Protein AF-A0A926THX7-F1 (afdb_monomer)

Foldseek 3Di:
DDDDDDDDDDDDDDDDDDPDPPDPPDDPDPDQAPCNPDPLQVVQQVDADDPPPFDWDKDKFAEAADEAAEFEADPPAFFQAAQVRHGPPGGGHLQSLLVCLQVQKYWYADPVRHTWIKGWDAFDPDFRHQPCVPCVVDDPVSRRRSSGTHIDTAPAQRFFAPPRFHDRAQAEKAADCVVANALWKKFAPQQAQFWAADPSRDIHGDNRIHGHGHHDPPHDDRYMYHYHYNDPDDRGPLHPVDPVSMDMMITTPDPVVSVSSSVSGDDPVD

Radius of gyration: 26.07 Å; Cα contacts (8 Å, |Δi|>4): 535; chains: 1; bounding box: 47×74×97 Å

Secondary structure (DSSP, 8-state):
--------------------------PPPPPPPGGGG-HHHHHHTT-----TT--EEEEEEEEEEE-PEE----TTSEEEEPTTS-EEEEEE-HHHHHHHHHHSEEEEE-TTS-EEEEEEEEE-SS-----TTT-TTS-HHHHHHHTTEEEEE-SSTT-B-GGGPBP-TTTEEE--TTTS-TT-EEE-GGGTT-EEE-TTS-EEE--SEEEEEE--TT--TTEEEEE-TT-SS---TT--SSTT-EEEEEEE--HHHHHHHHHHHS-TT-

Structure (mmCIF, N/CA/C/O backbone):
data_AF-A0A926THX7-F1
#
_entry.id   AF-A0A926THX7-F1
#
loop_
_atom_site.group_PDB
_atom_site.id
_atom_site.type_symbol
_atom_site.label_atom_id
_atom_site.label_alt_id
_atom_site.label_comp_id
_atom_site.label_asym_id
_atom_site.label_entity_id
_atom_site.label_seq_id
_atom_site.pdbx_PDB_ins_code
_atom_site.Cartn_x
_atom_site.Ca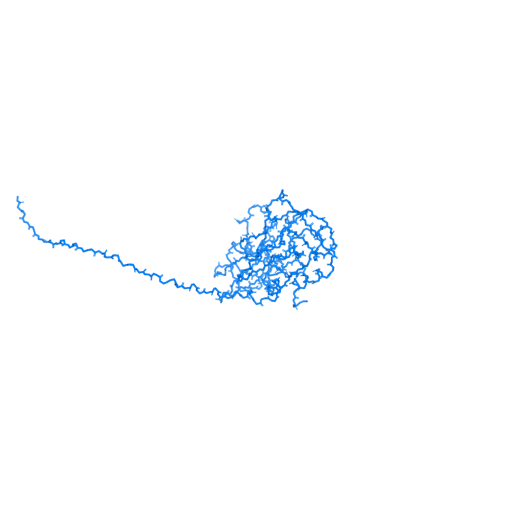rtn_y
_atom_site.Cartn_z
_atom_site.occupancy
_atom_site.B_iso_or_equiv
_atom_site.auth_seq_id
_atom_site.auth_comp_id
_atom_site.auth_asym_id
_atom_site.auth_atom_id
_atom_site.pdbx_PDB_model_num
ATOM 1 N N . MET A 1 1 ? -27.555 -53.709 -68.794 1.00 38.59 1 MET A N 1
ATOM 2 C CA . MET A 1 1 ? -26.274 -54.412 -68.550 1.00 38.59 1 MET A CA 1
ATOM 3 C C . MET A 1 1 ? -25.957 -54.259 -67.072 1.00 38.59 1 MET A C 1
ATOM 5 O O . MET A 1 1 ? -25.776 -53.139 -66.631 1.00 38.59 1 MET A O 1
ATOM 9 N N . PHE A 1 2 ? -26.331 -55.237 -66.249 1.00 32.25 2 PHE A N 1
ATOM 10 C CA . PHE A 1 2 ? -25.474 -56.348 -65.795 1.00 32.25 2 PHE A CA 1
ATOM 11 C C . PHE A 1 2 ? -24.253 -55.885 -64.963 1.00 32.25 2 PHE A C 1
ATOM 13 O O . PHE A 1 2 ? -23.230 -55.483 -65.498 1.00 32.25 2 PHE A O 1
ATOM 20 N N . PHE A 1 3 ? -24.468 -55.944 -63.641 1.00 28.89 3 PHE A N 1
ATOM 21 C CA . PHE A 1 3 ? -23.586 -56.172 -62.471 1.00 28.89 3 PHE A CA 1
ATOM 22 C C . PHE A 1 3 ? -22.450 -57.226 -62.687 1.00 28.89 3 PHE A C 1
ATOM 24 O O . PHE A 1 3 ? -22.511 -57.875 -63.731 1.00 28.89 3 PHE A O 1
ATOM 31 N N . PRO A 1 4 ? -21.534 -57.569 -61.720 1.00 54.56 4 PRO A N 1
ATOM 32 C CA . PRO A 1 4 ? -21.433 -57.143 -60.298 1.00 54.56 4 PRO A CA 1
ATOM 33 C C . PRO A 1 4 ? -20.024 -57.092 -59.587 1.00 54.56 4 PRO A C 1
ATOM 35 O O . PRO A 1 4 ? -19.011 -57.512 -60.126 1.00 54.56 4 PRO A O 1
ATOM 38 N N . LEU A 1 5 ? -20.072 -56.704 -58.288 1.00 32.94 5 LEU A N 1
ATOM 39 C CA . LEU A 1 5 ? -19.419 -57.274 -57.069 1.00 32.94 5 LEU A CA 1
ATOM 40 C C . LEU A 1 5 ? -17.882 -57.305 -56.916 1.00 32.94 5 LEU A C 1
ATOM 42 O O . LEU A 1 5 ? -17.206 -57.993 -57.660 1.00 32.94 5 LEU A O 1
ATOM 46 N N . THR A 1 6 ? -17.395 -56.820 -55.756 1.00 35.62 6 THR A N 1
ATOM 47 C CA . THR A 1 6 ? -16.964 -57.713 -54.648 1.00 35.62 6 THR A CA 1
ATOM 48 C C . THR A 1 6 ? -16.857 -57.024 -53.270 1.00 35.62 6 THR A C 1
ATOM 50 O O . THR A 1 6 ? -16.124 -56.056 -53.124 1.00 35.62 6 THR A O 1
ATOM 53 N N . LYS A 1 7 ? -17.528 -57.661 -52.287 1.00 32.44 7 LYS A N 1
ATOM 54 C CA . LYS A 1 7 ? -17.150 -57.996 -50.884 1.00 32.44 7 LYS A CA 1
ATOM 55 C C . LYS A 1 7 ? -16.923 -56.852 -49.867 1.00 32.44 7 LYS A C 1
ATOM 57 O O . LYS A 1 7 ? -16.022 -56.052 -50.034 1.00 32.44 7 LYS A O 1
ATOM 62 N N . SER A 1 8 ? -17.755 -56.671 -48.827 1.00 32.72 8 SER A N 1
ATOM 63 C CA . SER A 1 8 ? -18.099 -57.526 -47.654 1.00 32.72 8 SER A CA 1
ATOM 64 C C . SER A 1 8 ? -17.211 -57.257 -46.428 1.00 32.72 8 SER A C 1
ATOM 66 O O . SER A 1 8 ? -16.044 -57.617 -46.458 1.00 32.72 8 SER A O 1
ATOM 68 N N . LEU A 1 9 ? -17.762 -56.706 -45.336 1.00 30.66 9 LEU A N 1
ATOM 69 C CA . LEU A 1 9 ? -18.182 -57.427 -44.113 1.00 30.66 9 LEU A CA 1
ATOM 70 C C . LEU A 1 9 ? -18.421 -56.428 -42.960 1.00 30.66 9 LEU A C 1
ATOM 72 O O . LEU A 1 9 ? -17.566 -55.607 -42.643 1.00 30.66 9 LEU A O 1
ATOM 76 N N . ALA A 1 10 ? -19.575 -56.548 -42.307 1.00 30.75 10 ALA A N 1
ATOM 77 C CA . ALA A 1 10 ? -19.861 -55.930 -41.019 1.00 30.75 10 ALA A CA 1
ATOM 78 C C . ALA A 1 10 ? -19.159 -56.700 -39.889 1.00 30.75 10 ALA A C 1
ATOM 80 O O . ALA A 1 10 ? -19.133 -57.929 -39.919 1.00 30.75 10 ALA A O 1
ATOM 81 N N . TRP A 1 11 ? -18.680 -55.985 -38.869 1.00 25.39 11 TRP A N 1
ATOM 82 C CA . TRP A 1 11 ? -18.446 -56.535 -37.534 1.00 25.39 11 TRP A CA 1
ATOM 83 C C . TRP A 1 11 ? -18.989 -55.568 -36.483 1.00 25.39 11 TRP A C 1
ATOM 85 O O . TRP A 1 11 ? -18.525 -54.441 -36.333 1.00 25.39 11 TRP A O 1
ATOM 95 N N . VAL A 1 12 ? -20.009 -56.048 -35.777 1.00 31.72 12 VAL A N 1
ATOM 96 C CA . VAL A 1 12 ? -20.469 -55.552 -34.482 1.00 31.72 12 VAL A CA 1
ATOM 97 C C . VAL A 1 12 ? -19.412 -55.934 -33.454 1.00 31.72 12 VAL A C 1
ATOM 99 O O . VAL A 1 12 ? -19.074 -57.111 -33.361 1.00 31.72 12 VAL A O 1
ATOM 102 N N . LEU A 1 13 ? -18.932 -54.981 -32.657 1.00 31.58 13 LEU A N 1
ATOM 103 C CA . LEU A 1 13 ? -18.247 -55.281 -31.402 1.00 31.58 13 LEU A CA 1
ATOM 104 C C . LEU A 1 13 ? -18.611 -54.233 -30.352 1.00 31.58 13 LEU A C 1
ATOM 106 O O . LEU A 1 13 ? -18.408 -53.033 -30.523 1.00 31.58 13 LEU A O 1
ATOM 110 N N . ALA A 1 14 ? -19.203 -54.749 -29.280 1.00 33.22 14 ALA A N 1
ATOM 111 C CA . ALA A 1 14 ? -19.501 -54.063 -28.042 1.00 33.22 14 ALA A CA 1
ATOM 112 C C . ALA A 1 14 ? -18.226 -53.462 -27.437 1.00 33.22 14 ALA A C 1
ATOM 114 O O . ALA A 1 14 ? -17.198 -54.137 -27.371 1.00 33.22 14 ALA A O 1
ATOM 115 N N . LEU A 1 15 ? -18.310 -52.225 -26.940 1.00 31.08 15 LEU A N 1
ATOM 116 C CA . LEU A 1 15 ? -17.306 -51.693 -26.026 1.00 31.08 15 LEU A CA 1
ATOM 117 C C . LEU A 1 15 ? -17.887 -51.623 -24.617 1.00 31.08 15 LEU A C 1
ATOM 119 O O . LEU A 1 15 ? -18.792 -50.847 -24.314 1.00 31.08 15 LEU A O 1
ATOM 123 N N . SER A 1 16 ? -17.339 -52.496 -23.784 1.00 32.44 16 SER A N 1
ATOM 124 C CA . SER A 1 16 ? -17.564 -52.617 -22.357 1.00 32.44 16 SER A CA 1
ATOM 125 C C . SER A 1 16 ? -17.217 -51.327 -21.615 1.00 32.44 16 SER A C 1
ATOM 127 O O . SER A 1 16 ? -16.183 -50.701 -21.851 1.00 32.44 16 SER A O 1
ATOM 129 N N . ILE A 1 17 ? -18.075 -50.977 -20.660 1.00 32.56 17 ILE A N 1
ATOM 130 C CA . ILE A 1 17 ? -17.835 -49.959 -19.641 1.00 32.56 17 ILE A CA 1
ATOM 131 C C . ILE A 1 17 ? -16.695 -50.461 -18.748 1.00 32.56 17 ILE A C 1
ATOM 133 O O . ILE A 1 17 ? -16.885 -51.363 -17.936 1.00 32.56 17 ILE A O 1
ATOM 137 N N . VAL A 1 18 ? -15.507 -49.875 -18.889 1.00 34.41 18 VAL A N 1
ATOM 138 C CA . VAL A 1 18 ? -14.441 -50.006 -17.891 1.00 34.41 18 VAL A CA 1
ATOM 139 C C . VAL A 1 18 ? -14.601 -48.847 -16.914 1.00 34.41 18 VAL A C 1
ATOM 141 O O . VAL A 1 18 ? -14.249 -47.706 -17.209 1.00 34.41 18 VAL A O 1
ATOM 144 N N . GLN A 1 19 ? -15.164 -49.142 -15.741 1.00 33.88 19 GLN A N 1
ATOM 145 C CA . GLN A 1 19 ? -15.084 -48.269 -14.574 1.00 33.88 19 GLN A CA 1
ATOM 146 C C . GLN A 1 19 ? -13.630 -48.247 -14.089 1.00 33.88 19 GLN A C 1
ATOM 148 O O . GLN A 1 19 ? -13.211 -49.060 -13.270 1.00 33.88 19 GLN A O 1
ATOM 153 N N . GLY A 1 20 ? -12.840 -47.319 -14.627 1.00 29.11 20 GLY A N 1
ATOM 154 C CA . GLY A 1 20 ? -11.550 -46.959 -14.058 1.00 29.11 20 GLY A CA 1
ATOM 155 C C . GLY A 1 20 ? -11.774 -46.076 -12.836 1.00 29.11 20 GLY A C 1
ATOM 156 O O . GLY A 1 20 ? -12.132 -44.907 -12.971 1.00 29.11 20 GLY A O 1
ATOM 157 N N . THR A 1 21 ? -11.568 -46.622 -11.640 1.00 35.66 21 THR A N 1
ATOM 158 C CA . THR A 1 21 ? -11.425 -45.833 -10.414 1.00 35.66 21 THR A CA 1
ATOM 159 C C . THR A 1 21 ? -10.212 -44.920 -10.570 1.00 35.66 21 THR A C 1
ATOM 161 O O . THR A 1 21 ? -9.070 -45.359 -10.428 1.00 35.66 21 THR A O 1
ATOM 164 N N . ALA A 1 22 ? -10.448 -43.650 -10.896 1.00 31.91 22 ALA A N 1
ATOM 165 C CA . ALA A 1 22 ? -9.419 -42.628 -10.843 1.00 31.91 22 ALA A CA 1
ATOM 166 C C . ALA A 1 22 ? -9.006 -42.455 -9.377 1.00 31.91 22 ALA A C 1
ATOM 168 O O . ALA A 1 22 ? -9.721 -41.846 -8.580 1.00 31.91 22 ALA A O 1
ATOM 169 N N . ALA A 1 23 ? -7.857 -43.023 -9.013 1.00 31.17 23 ALA A N 1
ATOM 170 C CA . ALA A 1 23 ? -7.165 -42.652 -7.795 1.00 31.17 23 ALA A CA 1
ATOM 171 C C . ALA A 1 23 ? -6.930 -41.137 -7.854 1.00 31.17 23 ALA A C 1
ATOM 173 O O . ALA A 1 23 ? -6.223 -40.645 -8.736 1.00 31.17 23 ALA A O 1
ATOM 174 N N . MET A 1 24 ? -7.569 -40.394 -6.948 1.00 33.31 24 MET A N 1
ATOM 175 C CA . MET A 1 24 ? -7.271 -38.986 -6.725 1.00 33.31 24 MET A CA 1
ATOM 176 C C . MET A 1 24 ? -5.805 -38.885 -6.308 1.00 33.31 24 MET A C 1
ATOM 178 O O . MET A 1 24 ? -5.459 -39.088 -5.145 1.00 33.31 24 MET A O 1
ATOM 182 N N . ALA A 1 25 ? -4.936 -38.591 -7.273 1.00 31.12 25 ALA A N 1
ATOM 183 C CA . ALA A 1 25 ? -3.595 -38.127 -6.992 1.00 31.12 25 ALA A CA 1
ATOM 184 C C . ALA A 1 25 ? -3.741 -36.872 -6.128 1.00 31.12 25 ALA A C 1
ATOM 186 O O . ALA A 1 25 ? -4.270 -35.852 -6.578 1.00 31.12 25 ALA A O 1
ATOM 187 N N . GLN A 1 26 ? -3.333 -36.976 -4.862 1.00 31.38 26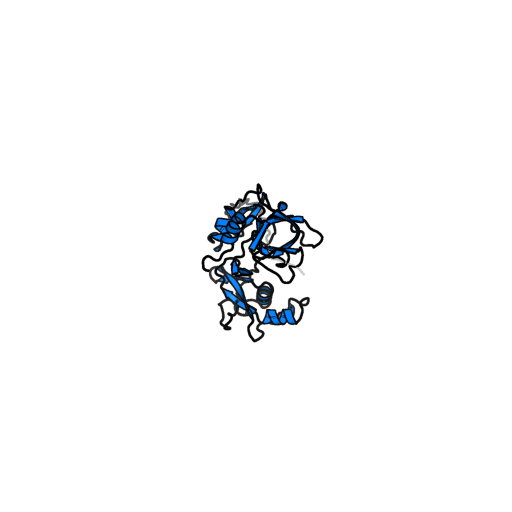 GLN A N 1
ATOM 188 C CA . GLN A 1 26 ? -3.186 -35.829 -3.982 1.00 31.38 26 GLN A CA 1
ATOM 189 C C . GLN A 1 26 ? -2.345 -34.796 -4.727 1.00 31.38 26 GLN A C 1
ATOM 191 O O . GLN A 1 26 ? -1.189 -35.053 -5.068 1.00 31.38 26 GLN A O 1
ATOM 196 N N . GLN A 1 27 ? -2.951 -33.647 -5.033 1.00 30.89 27 GLN A N 1
ATOM 197 C CA . GLN A 1 27 ? -2.215 -32.528 -5.597 1.00 30.89 27 GLN A CA 1
ATOM 198 C C . GLN A 1 27 ? -1.028 -32.236 -4.671 1.00 30.89 27 GLN A C 1
ATOM 200 O O . GLN A 1 27 ? -1.226 -32.141 -3.454 1.00 30.89 27 GLN A O 1
ATOM 205 N N . PRO A 1 28 ? 0.200 -32.111 -5.203 1.00 33.81 28 PRO A N 1
ATOM 206 C CA . PRO A 1 28 ? 1.338 -31.750 -4.381 1.00 33.81 28 PRO A CA 1
ATOM 207 C C . PRO A 1 28 ? 1.029 -30.422 -3.692 1.00 33.81 28 PRO A C 1
ATOM 209 O O . PRO A 1 28 ? 0.647 -29.441 -4.335 1.00 33.81 28 PRO A O 1
ATOM 212 N N . LYS A 1 29 ? 1.163 -30.420 -2.363 1.00 30.66 29 LYS A N 1
ATOM 213 C CA . LYS A 1 29 ? 1.057 -29.234 -1.513 1.00 30.66 29 LYS A CA 1
ATOM 214 C C . LYS A 1 29 ? 1.883 -28.114 -2.169 1.00 30.66 29 LYS A C 1
ATOM 216 O O . LYS A 1 29 ? 3.059 -28.357 -2.453 1.00 30.66 29 LYS A O 1
ATOM 221 N N . PRO A 1 30 ? 1.306 -26.934 -2.471 1.00 35.91 30 PRO A N 1
ATOM 222 C CA . PRO A 1 30 ? 2.047 -25.877 -3.143 1.00 35.91 30 PRO A CA 1
ATOM 223 C C . PRO A 1 30 ? 3.301 -25.561 -2.329 1.00 35.91 30 PRO A C 1
ATOM 225 O O . PRO A 1 30 ? 3.231 -25.406 -1.108 1.00 35.91 30 PRO A O 1
ATOM 228 N N . ALA A 1 31 ? 4.450 -25.528 -3.009 1.00 37.12 31 ALA A N 1
ATOM 229 C CA . ALA A 1 31 ? 5.721 -25.176 -2.398 1.00 37.12 31 ALA A CA 1
ATOM 230 C C . ALA A 1 31 ? 5.553 -23.867 -1.613 1.00 37.12 31 ALA A C 1
ATOM 232 O O . ALA A 1 31 ? 4.972 -22.906 -2.126 1.00 37.12 31 ALA A O 1
ATOM 233 N N . SER A 1 32 ? 6.025 -23.852 -0.365 1.00 40.44 32 SER A N 1
ATOM 234 C CA . SER A 1 32 ? 5.990 -22.680 0.509 1.00 40.44 32 SER A CA 1
ATOM 235 C C . SER A 1 32 ? 6.500 -21.461 -0.257 1.00 40.44 32 SER A C 1
ATOM 237 O O . SER A 1 32 ? 7.635 -21.457 -0.742 1.00 40.44 32 SER A O 1
ATOM 239 N N . THR A 1 33 ? 5.651 -20.446 -0.423 1.00 44.75 33 THR A N 1
ATOM 240 C CA . THR A 1 33 ? 6.058 -19.211 -1.094 1.00 44.75 33 THR A CA 1
ATOM 241 C C . THR A 1 33 ? 7.223 -18.593 -0.315 1.00 44.75 33 THR A C 1
ATOM 243 O O . THR A 1 33 ? 7.209 -18.649 0.909 1.00 44.75 33 THR A O 1
ATOM 246 N N . PRO A 1 34 ? 8.221 -17.960 -0.955 1.00 45.66 34 PRO A N 1
ATOM 247 C CA . PRO A 1 34 ? 9.369 -17.369 -0.244 1.00 45.66 34 PRO A CA 1
ATOM 248 C C . PRO A 1 34 ? 8.989 -16.339 0.836 1.00 45.66 34 PRO A C 1
ATOM 250 O O . PRO A 1 34 ? 9.781 -16.022 1.719 1.00 45.66 34 PRO A O 1
ATOM 253 N N . TRP A 1 35 ? 7.744 -15.859 0.806 1.00 42.84 35 TRP A N 1
ATOM 254 C CA . TRP A 1 35 ? 7.138 -15.013 1.824 1.00 42.84 35 TRP A CA 1
ATOM 255 C C . TRP A 1 35 ? 6.823 -15.722 3.148 1.00 42.84 35 TRP A C 1
ATOM 257 O O . TRP A 1 35 ? 6.807 -15.048 4.174 1.00 42.84 35 TRP A O 1
ATOM 267 N N . SER A 1 36 ? 6.648 -17.048 3.172 1.00 46.16 36 SER A N 1
ATOM 268 C CA . SER A 1 36 ? 6.325 -17.820 4.388 1.00 46.16 36 SER A CA 1
ATOM 269 C C . SER A 1 36 ? 7.417 -17.792 5.463 1.00 46.16 36 SER A C 1
ATOM 271 O O . SER A 1 36 ? 7.198 -18.256 6.573 1.00 46.16 36 SER A O 1
ATOM 273 N N . ASN A 1 37 ? 8.608 -17.282 5.136 1.00 47.47 37 ASN A N 1
ATOM 274 C CA . ASN A 1 37 ? 9.727 -17.146 6.070 1.00 47.47 37 ASN A CA 1
ATOM 275 C C . ASN A 1 37 ? 10.028 -15.677 6.411 1.00 47.47 37 ASN A C 1
ATOM 277 O O . ASN A 1 37 ? 11.053 -15.385 7.026 1.00 47.47 37 ASN A O 1
ATOM 281 N N . SER A 1 38 ? 9.171 -14.730 6.007 1.00 53.31 38 SER A N 1
ATOM 282 C CA . SER A 1 38 ? 9.381 -13.316 6.330 1.00 53.31 38 SER A CA 1
ATOM 283 C C . SER A 1 38 ? 9.058 -13.054 7.804 1.00 53.31 38 SER A C 1
ATOM 285 O O . SER A 1 38 ? 7.924 -13.297 8.220 1.00 53.31 38 SER A O 1
ATOM 287 N N . PRO A 1 39 ? 9.984 -12.481 8.599 1.00 52.97 39 PRO A N 1
ATOM 288 C CA . PRO A 1 39 ? 9.764 -12.258 10.028 1.00 52.97 39 PRO A CA 1
ATOM 289 C C . PRO A 1 39 ? 8.542 -11.390 10.356 1.00 52.97 39 PRO A C 1
ATOM 291 O O . PRO A 1 39 ? 8.005 -11.490 11.452 1.00 52.97 39 PRO A O 1
ATOM 294 N N . SER A 1 40 ? 8.106 -10.501 9.456 1.00 57.50 40 SER A N 1
ATOM 295 C CA . SER A 1 40 ? 6.886 -9.699 9.640 1.00 57.50 40 SER A CA 1
ATOM 296 C C . SER A 1 40 ? 5.608 -10.518 9.436 1.00 57.50 40 SER A C 1
ATOM 298 O O . SER A 1 40 ? 4.695 -10.404 10.250 1.00 57.50 40 SER A O 1
ATOM 300 N N . LEU A 1 41 ? 5.566 -11.389 8.421 1.00 59.62 41 LEU A N 1
ATOM 301 C CA . LEU A 1 41 ? 4.434 -12.288 8.166 1.00 59.62 41 LEU A CA 1
ATOM 302 C C . LEU A 1 41 ? 4.286 -13.322 9.288 1.00 59.62 41 LEU A C 1
ATOM 304 O O . LEU A 1 41 ? 3.204 -13.445 9.854 1.00 59.62 41 LEU A O 1
ATOM 308 N N . ASN A 1 42 ? 5.390 -13.947 9.706 1.00 57.34 42 ASN A N 1
ATOM 309 C CA . ASN A 1 42 ? 5.371 -14.970 10.760 1.00 57.34 42 ASN A CA 1
ATOM 310 C C . ASN A 1 42 ? 5.053 -14.384 12.147 1.00 57.34 42 ASN A C 1
ATOM 312 O O . ASN A 1 42 ? 4.563 -15.088 13.023 1.00 57.34 42 ASN A O 1
ATOM 316 N N . ARG A 1 43 ? 5.311 -13.085 12.367 1.00 63.97 43 ARG A N 1
ATOM 317 C CA . ARG A 1 43 ? 4.940 -12.394 13.615 1.00 63.97 43 ARG A CA 1
ATOM 318 C C . ARG A 1 43 ? 3.500 -11.900 13.625 1.00 63.97 43 ARG A C 1
ATOM 320 O O . ARG A 1 43 ? 2.935 -11.747 14.702 1.00 63.97 43 ARG A O 1
ATOM 327 N N . GLN A 1 44 ? 2.892 -11.652 12.468 1.00 70.69 44 GLN A N 1
ATOM 328 C CA . GLN A 1 44 ? 1.540 -11.101 12.401 1.00 70.69 44 GLN A CA 1
ATOM 329 C C . GLN A 1 44 ? 0.483 -12.053 12.970 1.00 70.69 44 GLN A C 1
ATOM 331 O O . GLN A 1 44 ? -0.403 -11.589 13.688 1.00 70.69 44 GLN A O 1
ATOM 336 N N . GLY A 1 45 ? 0.578 -13.355 12.676 1.00 6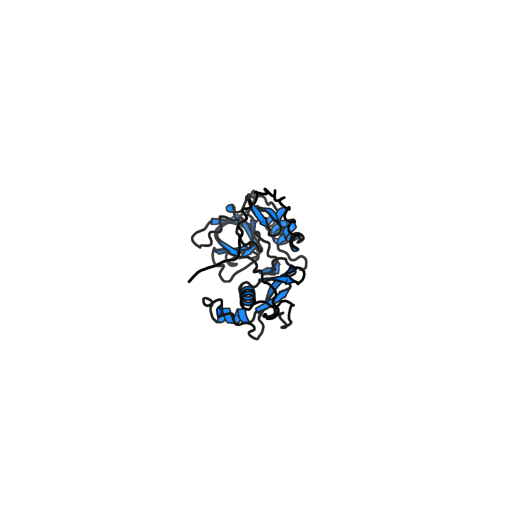3.00 45 GLY A N 1
ATOM 337 C CA . GLY A 1 45 ? -0.358 -14.363 13.188 1.00 63.00 45 GLY A CA 1
ATOM 338 C C . GLY A 1 45 ? -0.309 -14.533 14.711 1.00 63.00 45 GLY A C 1
ATOM 339 O O . GLY A 1 45 ? -1.299 -14.931 15.317 1.00 63.00 45 GLY A O 1
ATOM 340 N N . ALA A 1 46 ? 0.811 -14.164 15.340 1.00 66.31 46 ALA A N 1
ATOM 341 C CA . ALA A 1 46 ? 0.998 -14.210 16.789 1.00 66.31 46 ALA A CA 1
ATOM 342 C C . ALA A 1 46 ? 0.483 -12.955 17.520 1.00 66.31 46 ALA A C 1
ATOM 344 O O . ALA A 1 46 ? 0.398 -12.950 18.748 1.00 66.31 46 ALA A O 1
ATOM 345 N N . ILE A 1 47 ? 0.151 -11.878 16.797 1.00 75.50 47 ILE A N 1
ATOM 346 C CA . ILE A 1 47 ? -0.313 -10.628 17.405 1.00 75.50 47 ILE A CA 1
ATOM 347 C C . ILE A 1 47 ? -1.825 -10.680 17.581 1.00 75.50 47 ILE A C 1
ATOM 349 O O . ILE A 1 47 ? -2.583 -10.647 16.611 1.00 75.50 47 ILE A O 1
ATOM 353 N N . ASN A 1 48 ? -2.241 -10.709 18.844 1.00 78.19 48 ASN A N 1
ATOM 354 C CA . ASN A 1 48 ? -3.628 -10.588 19.263 1.00 78.19 48 ASN A CA 1
ATOM 355 C C . ASN A 1 48 ? -3.728 -9.558 20.392 1.00 78.19 48 ASN A C 1
ATOM 357 O O . ASN A 1 48 ? -3.531 -9.869 21.566 1.00 78.19 48 ASN A O 1
ATOM 361 N N . LEU A 1 49 ? -3.977 -8.305 20.020 1.00 78.81 49 LEU A N 1
ATOM 362 C CA . LEU A 1 49 ? -4.028 -7.190 20.963 1.00 78.81 49 LEU A CA 1
ATOM 363 C C . LEU A 1 49 ? -5.414 -7.089 21.626 1.00 78.81 49 LEU A C 1
ATOM 365 O O . LEU A 1 49 ? -6.449 -7.191 20.953 1.00 78.81 49 LEU A O 1
ATOM 369 N N . SER A 1 50 ? -5.455 -6.847 22.942 1.00 75.69 50 SER A N 1
ATOM 370 C CA . SER A 1 50 ? -6.716 -6.666 23.679 1.00 75.69 50 SER A CA 1
ATOM 371 C C . SER A 1 50 ? -7.449 -5.389 23.253 1.00 75.69 50 SER A C 1
ATOM 373 O O . SER A 1 50 ? -6.827 -4.401 22.866 1.00 75.69 50 SER A O 1
ATOM 375 N N . ALA A 1 51 ? -8.782 -5.405 23.325 1.00 70.38 51 ALA A N 1
ATOM 376 C CA . ALA A 1 51 ? -9.615 -4.214 23.144 1.00 70.38 51 ALA A CA 1
ATOM 377 C C . ALA A 1 51 ? -9.791 -3.410 24.447 1.00 70.38 51 ALA A C 1
ATOM 379 O O . ALA A 1 51 ? -10.056 -2.210 24.400 1.00 70.38 51 ALA A O 1
ATOM 380 N N . THR A 1 52 ? -9.667 -4.054 25.611 1.00 56.56 52 THR A N 1
ATOM 381 C CA . THR A 1 52 ? -9.941 -3.428 26.908 1.00 56.56 52 THR A CA 1
ATOM 382 C C . THR A 1 52 ? -8.819 -2.462 27.296 1.00 56.56 52 THR A C 1
ATOM 384 O O . THR A 1 52 ? -7.643 -2.803 27.215 1.00 56.56 52 THR A O 1
ATOM 387 N N . ASN A 1 53 ? -9.196 -1.252 27.725 1.00 60.19 53 ASN A N 1
ATOM 388 C CA . ASN A 1 53 ? -8.324 -0.189 28.262 1.00 60.19 53 ASN A CA 1
ATOM 389 C C . ASN A 1 53 ? -7.530 0.653 27.249 1.00 60.19 53 ASN A C 1
ATOM 391 O O . ASN A 1 53 ? -6.558 1.314 27.612 1.00 60.19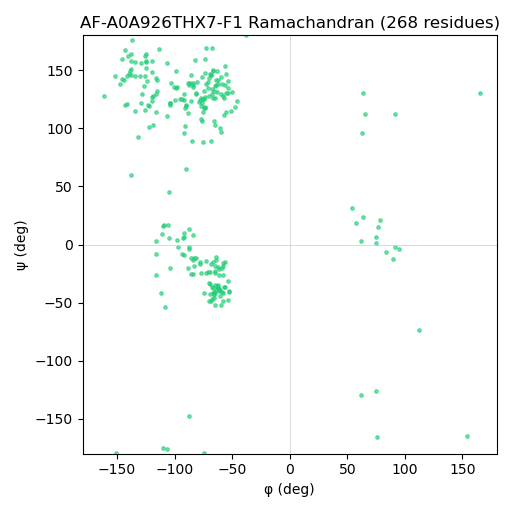 53 ASN A O 1
ATOM 395 N N . THR A 1 54 ? -7.957 0.698 25.988 1.00 69.00 54 THR A N 1
ATOM 396 C CA . THR A 1 54 ? -7.338 1.595 25.006 1.00 69.00 54 THR A CA 1
ATOM 397 C C . THR A 1 54 ? -8.047 2.945 24.995 1.00 69.00 54 THR A C 1
ATOM 399 O O . THR A 1 54 ? -9.234 3.018 24.684 1.00 69.00 54 THR A O 1
ATOM 402 N N . ARG A 1 55 ? -7.328 4.032 25.301 1.00 81.31 55 ARG A N 1
ATOM 403 C CA . ARG A 1 55 ? -7.838 5.386 25.053 1.00 81.31 55 ARG A CA 1
ATOM 404 C C . ARG A 1 55 ? -7.943 5.600 23.547 1.00 81.31 55 ARG A C 1
ATOM 406 O O . ARG A 1 55 ? -6.974 5.381 22.815 1.00 81.31 55 ARG A O 1
ATOM 413 N N . THR A 1 56 ? -9.124 5.998 23.096 1.00 88.25 56 THR A N 1
ATOM 414 C CA . THR A 1 56 ? -9.425 6.122 21.673 1.00 88.25 56 THR A CA 1
ATOM 415 C C . THR A 1 56 ? -10.211 7.375 21.350 1.00 88.25 56 THR A C 1
ATOM 417 O O . THR A 1 56 ? -11.130 7.732 22.086 1.00 88.25 56 THR A O 1
ATOM 420 N N . THR A 1 57 ? -9.946 7.934 20.174 1.00 93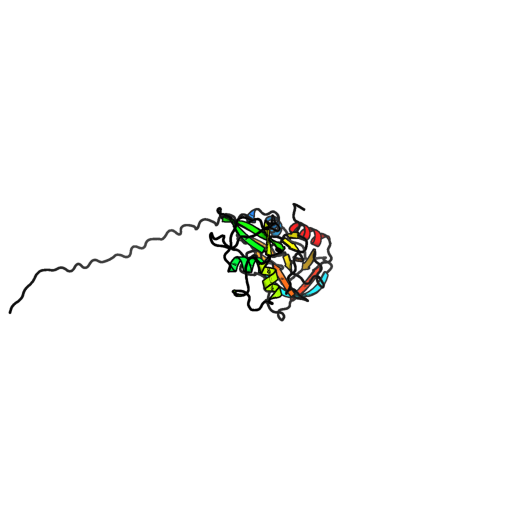.38 57 THR A N 1
ATOM 421 C CA . THR A 1 57 ? -10.772 8.974 19.561 1.00 93.38 57 THR A CA 1
ATOM 422 C C . THR A 1 57 ? -11.619 8.362 18.433 1.00 93.38 57 THR A C 1
ATOM 424 O O . THR A 1 57 ? -11.047 7.767 17.513 1.00 93.38 57 THR A O 1
ATOM 427 N N . PRO A 1 58 ? -12.965 8.452 18.475 1.00 95.94 58 PRO A N 1
ATOM 428 C CA . PRO A 1 58 ? -13.827 7.880 17.442 1.00 95.94 58 PRO A CA 1
ATOM 429 C C . PRO A 1 58 ? -13.691 8.629 16.112 1.00 95.94 58 PRO A C 1
ATOM 431 O O . PRO A 1 58 ? -13.534 9.850 16.077 1.00 95.94 58 PRO A O 1
ATOM 434 N N . ILE A 1 59 ? -13.799 7.896 15.007 1.00 97.69 59 ILE A N 1
ATOM 435 C CA . ILE A 1 59 ? -13.765 8.439 13.649 1.00 97.69 59 ILE A CA 1
ATOM 436 C C . ILE A 1 59 ? -14.660 7.614 12.719 1.00 97.69 59 ILE A C 1
ATOM 438 O O . ILE A 1 59 ? -14.656 6.384 12.753 1.00 97.69 59 ILE A O 1
ATOM 442 N N . THR A 1 60 ? -15.416 8.292 11.857 1.00 98.38 60 THR A N 1
ATOM 443 C CA . THR A 1 60 ? -16.200 7.647 10.797 1.00 98.38 60 THR A CA 1
ATOM 444 C C . THR A 1 60 ? -15.370 7.567 9.529 1.00 98.38 60 THR A C 1
ATOM 446 O O . THR A 1 60 ? -14.928 8.603 9.031 1.00 98.38 60 THR A O 1
ATOM 449 N N . LEU A 1 61 ? -15.195 6.363 8.987 1.00 98.62 61 LEU A N 1
ATOM 450 C CA . LEU A 1 61 ? -14.390 6.091 7.795 1.00 98.62 61 LEU A CA 1
ATOM 451 C C . LEU A 1 61 ? -15.207 5.352 6.735 1.00 98.62 61 LEU A C 1
ATOM 453 O O . LEU A 1 61 ? -16.234 4.758 7.041 1.00 98.62 61 LEU A O 1
ATOM 457 N N . TRP A 1 62 ? -14.738 5.364 5.493 1.00 98.62 62 TRP A N 1
ATOM 458 C CA . TRP A 1 62 ? -15.102 4.381 4.471 1.00 98.62 62 TRP A CA 1
ATOM 459 C C . TRP A 1 62 ? -13.819 3.836 3.848 1.00 98.62 62 TRP A C 1
ATOM 461 O O . TRP A 1 62 ? -12.772 4.488 3.898 1.00 98.62 62 TRP A O 1
ATOM 471 N N . ALA A 1 63 ? -13.887 2.633 3.286 1.00 98.44 63 ALA A N 1
ATOM 472 C CA . ALA A 1 63 ? -12.694 1.926 2.843 1.00 98.44 63 ALA A CA 1
ATOM 473 C C . ALA A 1 63 ? -12.804 1.399 1.413 1.00 98.44 63 ALA A C 1
ATOM 475 O O . ALA A 1 63 ? -13.865 0.926 0.985 1.00 98.44 63 ALA A O 1
ATOM 476 N N . THR A 1 64 ? -11.665 1.431 0.728 1.00 97.12 64 THR A N 1
ATOM 477 C CA . THR A 1 64 ? -11.316 0.556 -0.399 1.00 97.12 64 THR A CA 1
ATOM 478 C C . THR A 1 64 ? -10.203 -0.407 0.034 1.00 97.12 64 THR A C 1
ATOM 480 O O . THR A 1 64 ? -9.863 -0.482 1.222 1.00 97.12 64 THR A O 1
ATOM 483 N N . TYR A 1 65 ? -9.696 -1.209 -0.899 1.00 95.50 65 TYR A N 1
ATOM 484 C CA . TYR A 1 65 ? -8.528 -2.048 -0.673 1.00 95.50 65 TYR A CA 1
ATOM 485 C C . TYR A 1 65 ? -7.596 -2.024 -1.888 1.00 95.50 65 TYR A C 1
ATOM 487 O O . TYR A 1 65 ? -8.047 -1.916 -3.034 1.00 95.50 65 TYR A O 1
ATOM 495 N N . TYR A 1 66 ? -6.304 -2.219 -1.630 1.00 91.81 66 TYR A N 1
ATOM 496 C CA . TYR A 1 66 ? -5.262 -2.288 -2.647 1.00 91.81 66 TYR A CA 1
ATOM 497 C C . TYR A 1 66 ? -4.318 -3.464 -2.399 1.00 91.81 66 TYR A C 1
ATOM 499 O O . TYR A 1 66 ? -4.191 -3.989 -1.290 1.00 91.81 66 TYR A O 1
ATOM 507 N N . TYR A 1 67 ? -3.654 -3.895 -3.466 1.00 90.75 67 TYR A N 1
ATOM 508 C CA . TYR A 1 67 ? -2.752 -5.040 -3.476 1.00 90.75 67 TYR A CA 1
ATOM 509 C C . TYR A 1 67 ? -1.529 -4.743 -4.347 1.00 90.75 67 TYR A C 1
ATOM 511 O O . TYR A 1 67 ? -1.535 -3.830 -5.176 1.00 90.75 67 TYR A O 1
ATOM 519 N N . VAL A 1 68 ? -0.464 -5.522 -4.169 1.00 89.56 68 VAL A N 1
ATOM 520 C CA . VAL A 1 68 ? 0.734 -5.407 -5.003 1.00 89.56 68 VAL A CA 1
ATOM 521 C C . VAL A 1 68 ? 0.498 -6.097 -6.338 1.00 89.56 68 VAL A C 1
ATOM 523 O O . VAL A 1 68 ? 0.225 -7.298 -6.388 1.00 89.56 68 VAL A O 1
ATOM 526 N N . HIS A 1 69 ? 0.654 -5.342 -7.428 1.00 89.38 69 HIS A N 1
ATOM 527 C CA . HIS A 1 69 ? 0.580 -5.887 -8.781 1.00 89.38 69 HIS A CA 1
ATOM 528 C C . HIS A 1 69 ? 1.654 -6.957 -8.986 1.00 89.38 69 HIS A C 1
ATOM 530 O O . HIS A 1 69 ? 2.837 -6.722 -8.718 1.00 89.38 69 HIS A O 1
ATOM 536 N N . ARG A 1 70 ? 1.257 -8.125 -9.494 1.00 92.12 70 ARG A N 1
ATOM 537 C CA . ARG A 1 70 ? 2.182 -9.203 -9.850 1.00 92.12 70 ARG A CA 1
ATOM 538 C C . ARG A 1 70 ? 2.345 -9.242 -11.362 1.00 92.12 70 ARG A C 1
ATOM 540 O O . ARG A 1 70 ? 1.380 -9.473 -12.083 1.00 92.12 70 ARG A O 1
ATOM 547 N N . ALA A 1 71 ? 3.574 -9.061 -11.825 1.00 95.06 71 ALA A N 1
ATOM 548 C CA . ALA A 1 71 ? 3.923 -9.105 -13.238 1.00 95.06 71 ALA A CA 1
ATOM 549 C C . ALA A 1 71 ? 4.830 -10.303 -13.550 1.00 95.06 71 ALA A C 1
ATOM 551 O O . ALA A 1 71 ? 5.356 -10.970 -12.654 1.00 95.06 71 ALA A O 1
ATOM 552 N N . ARG A 1 72 ? 5.019 -10.577 -14.843 1.00 95.00 72 ARG A N 1
ATOM 553 C CA . ARG A 1 72 ? 5.988 -11.559 -15.345 1.00 95.00 72 ARG A CA 1
ATOM 554 C C . ARG A 1 72 ? 7.047 -10.848 -16.177 1.00 95.00 72 ARG A C 1
ATOM 556 O O . ARG A 1 72 ? 6.727 -9.910 -16.907 1.00 95.00 72 ARG A O 1
ATOM 563 N N . SER A 1 73 ? 8.288 -11.312 -16.068 1.00 96.38 73 SER A N 1
ATOM 564 C CA . SER A 1 73 ? 9.354 -10.872 -16.965 1.00 96.38 73 SER A CA 1
ATOM 565 C C . SER A 1 73 ? 9.122 -11.445 -18.369 1.00 96.38 73 SER A C 1
ATOM 567 O O . SER A 1 73 ? 8.712 -12.599 -18.502 1.00 96.38 73 SER A O 1
ATOM 569 N N . ILE A 1 74 ? 9.362 -10.645 -19.407 1.00 96.06 74 ILE A N 1
ATOM 570 C CA . ILE A 1 74 ? 9.259 -11.027 -20.823 1.00 96.06 74 ILE A CA 1
ATOM 571 C C . ILE A 1 74 ? 10.485 -10.522 -21.589 1.00 96.06 74 ILE A C 1
ATOM 573 O O . ILE A 1 74 ? 10.965 -9.427 -21.318 1.00 96.06 74 ILE A O 1
ATOM 577 N N . SER A 1 75 ? 10.971 -11.268 -22.581 1.00 92.25 75 SER A N 1
ATOM 578 C CA . SER A 1 75 ? 12.206 -10.931 -23.314 1.00 92.25 75 SER A CA 1
ATOM 579 C C . SER A 1 75 ? 12.146 -9.596 -24.071 1.00 92.25 75 SER A C 1
ATOM 581 O O . SER A 1 75 ? 13.113 -8.846 -24.067 1.00 92.25 75 SER A O 1
ATOM 583 N N . ASN A 1 76 ? 10.995 -9.254 -24.656 1.00 93.06 76 ASN A N 1
ATOM 584 C CA . ASN A 1 76 ? 10.800 -8.038 -25.458 1.00 93.06 76 ASN A CA 1
ATOM 585 C C . ASN A 1 76 ? 10.000 -6.966 -24.695 1.00 93.06 76 ASN A C 1
ATOM 587 O O . ASN A 1 76 ? 9.024 -6.411 -25.203 1.00 93.06 76 ASN A O 1
ATOM 591 N N . GLY A 1 77 ? 10.363 -6.744 -23.431 1.00 96.62 77 GLY A N 1
ATOM 592 C CA . GLY A 1 77 ? 9.670 -5.828 -22.525 1.00 96.62 77 GLY A CA 1
ATOM 593 C C . GLY A 1 77 ? 10.413 -4.521 -22.251 1.00 96.62 77 GLY A C 1
ATOM 594 O O . GLY A 1 77 ? 11.493 -4.250 -22.767 1.00 96.62 77 GLY A O 1
ATOM 595 N N . TYR A 1 78 ? 9.833 -3.714 -21.367 1.00 98.00 78 TYR A N 1
ATOM 596 C CA . TYR A 1 78 ? 10.431 -2.492 -20.841 1.00 98.00 78 TYR A CA 1
ATOM 597 C C . TYR A 1 78 ? 11.132 -2.786 -19.511 1.00 98.00 78 TYR A C 1
ATOM 599 O O . TYR A 1 78 ? 10.481 -3.299 -18.597 1.00 98.00 78 TYR A O 1
ATOM 607 N N . PRO A 1 79 ? 12.425 -2.457 -19.354 1.00 98.00 79 PRO A N 1
ATOM 608 C CA . PRO A 1 79 ? 13.161 -2.788 -18.140 1.00 98.00 79 PRO A CA 1
ATOM 609 C C . PRO A 1 79 ? 12.670 -1.980 -16.937 1.00 98.00 79 PRO A C 1
ATOM 611 O O . PRO A 1 79 ? 12.309 -0.802 -17.057 1.00 98.00 79 PRO A O 1
ATOM 614 N N . LEU A 1 80 ? 12.717 -2.580 -15.750 1.00 98.19 80 LEU A N 1
ATOM 615 C CA . LEU A 1 80 ? 12.698 -1.799 -14.516 1.00 98.19 80 LEU A CA 1
ATOM 616 C C . LEU A 1 80 ? 14.068 -1.135 -14.345 1.00 98.19 80 LEU A C 1
ATOM 618 O O . LEU A 1 80 ? 15.085 -1.818 -14.245 1.00 98.19 80 LEU A O 1
ATOM 622 N N . LEU A 1 81 ? 14.095 0.199 -14.342 1.00 98.12 81 LEU A N 1
ATOM 623 C CA . LEU A 1 81 ? 15.329 0.978 -14.230 1.00 98.12 81 LEU A CA 1
ATOM 624 C C . LEU A 1 81 ? 15.507 1.551 -12.824 1.00 98.12 81 LEU A C 1
ATOM 626 O O . LEU A 1 81 ? 14.556 2.084 -12.247 1.00 98.12 81 LEU A O 1
ATOM 630 N N . SER A 1 82 ? 16.738 1.512 -12.318 1.00 97.38 82 SER A N 1
ATOM 631 C CA . SER A 1 82 ? 17.164 2.180 -11.087 1.00 97.38 82 SER A CA 1
ATOM 632 C C . SER A 1 82 ? 17.157 3.707 -11.222 1.00 97.38 82 SER A C 1
ATOM 634 O O . SER A 1 82 ? 17.089 4.250 -12.326 1.00 97.38 82 SER A O 1
ATOM 636 N N . ALA A 1 83 ? 17.315 4.431 -10.109 1.00 95.56 83 ALA A N 1
ATOM 637 C CA . ALA A 1 83 ? 17.488 5.889 -10.131 1.00 95.56 83 ALA A CA 1
ATOM 638 C C . ALA A 1 83 ? 18.633 6.360 -11.061 1.00 95.56 83 ALA A C 1
ATOM 640 O O . ALA A 1 83 ? 18.514 7.411 -11.688 1.00 95.56 83 ALA A O 1
ATOM 641 N N . SER A 1 84 ? 19.692 5.556 -11.214 1.00 95.31 84 SER A N 1
ATOM 642 C CA . SER A 1 84 ? 20.833 5.802 -12.111 1.00 95.31 84 SER A CA 1
ATOM 643 C C . SER A 1 84 ? 20.605 5.358 -13.566 1.00 95.31 84 SER A C 1
ATOM 645 O O . SER A 1 84 ? 21.534 5.395 -14.365 1.00 95.31 84 SER A O 1
ATOM 647 N N . ASN A 1 85 ? 19.382 4.960 -13.938 1.00 95.75 85 ASN A N 1
ATOM 648 C CA . ASN A 1 85 ? 19.022 4.382 -15.242 1.00 95.75 85 ASN A CA 1
ATOM 649 C C . ASN A 1 85 ? 19.696 3.033 -15.558 1.00 95.75 85 ASN A C 1
ATOM 651 O O . ASN A 1 85 ? 19.797 2.652 -16.722 1.00 95.75 85 ASN A O 1
ATOM 655 N N . THR A 1 86 ? 20.116 2.287 -14.537 1.00 96.69 86 THR A N 1
ATOM 656 C CA . THR A 1 86 ? 20.651 0.928 -14.693 1.00 96.69 86 THR A CA 1
ATOM 657 C C . THR A 1 86 ? 19.505 -0.084 -14.679 1.00 96.69 86 THR A C 1
ATOM 659 O O . THR A 1 86 ? 18.575 0.054 -13.885 1.00 96.69 86 THR A O 1
ATOM 662 N N . SER A 1 87 ? 19.550 -1.105 -15.539 1.00 96.88 87 SER A N 1
ATOM 663 C CA . SER A 1 87 ? 18.559 -2.189 -15.511 1.00 96.88 87 SER A CA 1
ATOM 664 C C . SER A 1 87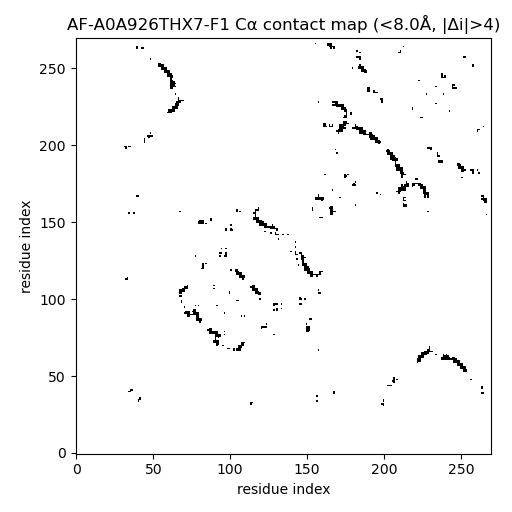 ? 18.650 -2.984 -14.208 1.00 96.88 87 SER A C 1
ATOM 666 O O . SER A 1 87 ? 19.743 -3.330 -13.767 1.00 96.88 87 SER A O 1
ATOM 668 N N . LEU A 1 88 ? 17.498 -3.292 -13.609 1.00 97.00 88 LEU A N 1
ATOM 669 C CA . LEU A 1 88 ? 17.388 -4.107 -12.393 1.00 97.00 88 LEU A CA 1
ATOM 670 C C . LEU A 1 88 ? 17.170 -5.601 -12.681 1.00 97.00 88 LEU A C 1
ATOM 672 O O . LEU A 1 88 ? 16.908 -6.369 -11.755 1.00 97.00 88 LEU A O 1
ATOM 676 N N . GLY A 1 89 ? 17.223 -6.004 -13.953 1.00 95.19 89 GLY A N 1
ATOM 677 C CA . GLY A 1 89 ? 17.004 -7.382 -14.391 1.00 95.19 89 GLY A CA 1
ATOM 678 C C . GLY A 1 89 ? 15.721 -7.550 -15.206 1.00 95.19 89 GLY A C 1
ATOM 679 O O . GLY A 1 89 ? 15.821 -7.721 -16.419 1.00 95.19 89 GLY A O 1
ATOM 680 N N . PRO A 1 90 ? 14.521 -7.504 -14.594 1.00 97.19 90 PRO A N 1
ATOM 681 C CA . PRO A 1 90 ? 13.296 -7.860 -15.293 1.00 97.19 90 PRO A CA 1
ATOM 682 C C . PRO A 1 90 ? 12.857 -6.798 -16.302 1.00 97.19 90 PRO A C 1
ATOM 684 O O . PRO A 1 90 ? 12.986 -5.586 -16.090 1.00 97.19 90 PRO A O 1
ATOM 687 N N . THR A 1 91 ? 12.234 -7.286 -17.366 1.00 97.75 91 THR A N 1
ATOM 688 C CA . THR A 1 91 ? 11.605 -6.506 -18.432 1.00 97.75 91 THR A CA 1
ATOM 689 C C . THR A 1 91 ? 10.123 -6.845 -18.480 1.00 97.75 91 THR A C 1
ATOM 691 O O . THR A 1 91 ? 9.745 -8.008 -18.539 1.00 97.75 91 THR A O 1
ATOM 694 N N . LEU A 1 92 ? 9.255 -5.839 -18.419 1.00 98.19 92 LEU A N 1
ATOM 695 C CA . LEU A 1 92 ? 7.809 -6.027 -18.285 1.00 98.19 92 LEU A CA 1
ATOM 696 C C . LEU A 1 92 ? 7.070 -5.726 -19.586 1.00 98.19 92 LEU A C 1
ATOM 698 O O . LEU A 1 92 ? 7.522 -4.921 -20.403 1.00 98.19 92 LEU A O 1
ATOM 702 N N . SER A 1 93 ? 5.881 -6.308 -19.757 1.00 97.88 93 SER A N 1
ATOM 703 C CA . SER A 1 93 ? 4.960 -5.847 -20.797 1.00 97.88 93 SER A CA 1
ATOM 704 C C . SER A 1 93 ? 4.675 -4.350 -20.626 1.00 97.88 93 SER A C 1
ATOM 706 O O . SER A 1 93 ? 4.736 -3.814 -19.517 1.00 97.88 93 SER A O 1
ATOM 708 N N . LYS A 1 94 ? 4.327 -3.651 -21.714 1.00 97.31 94 LYS A N 1
ATOM 709 C CA . LYS A 1 94 ? 3.990 -2.217 -21.643 1.00 97.31 94 LYS A CA 1
ATOM 710 C C . LYS A 1 94 ? 2.906 -1.940 -20.595 1.00 97.31 94 LYS A C 1
ATOM 712 O O . LYS A 1 94 ? 2.989 -0.967 -19.854 1.00 97.31 94 LYS A O 1
ATOM 717 N N . ARG A 1 95 ? 1.902 -2.821 -20.539 1.00 96.19 95 ARG A N 1
ATOM 718 C CA . ARG A 1 95 ? 0.789 -2.747 -19.592 1.00 96.19 95 ARG A CA 1
ATOM 719 C C . ARG A 1 95 ? 1.283 -2.930 -18.158 1.00 96.19 95 ARG A C 1
ATOM 721 O O . ARG A 1 95 ? 1.007 -2.073 -17.327 1.00 96.19 95 ARG A O 1
ATOM 728 N N . ASP A 1 96 ? 2.042 -3.988 -17.882 1.00 97.12 96 ASP A N 1
ATOM 729 C CA . ASP A 1 96 ? 2.550 -4.272 -16.534 1.00 97.12 96 ASP A CA 1
ATOM 730 C C . ASP A 1 96 ? 3.508 -3.199 -16.031 1.00 97.12 96 ASP A C 1
ATOM 732 O O . ASP A 1 96 ? 3.433 -2.814 -14.868 1.00 97.12 96 ASP A O 1
ATOM 736 N N . TRP A 1 97 ? 4.365 -2.666 -16.904 1.00 97.62 97 TRP A N 1
ATOM 737 C CA . TRP A 1 97 ? 5.235 -1.547 -16.556 1.00 97.62 97 TRP A CA 1
ATOM 738 C C . TRP A 1 97 ? 4.412 -0.317 -16.161 1.00 97.62 97 TRP A C 1
ATOM 740 O O . TRP A 1 97 ? 4.682 0.325 -15.148 1.00 97.62 97 TRP A O 1
ATOM 750 N N . CYS A 1 98 ? 3.365 -0.007 -16.928 1.00 96.06 98 CYS A N 1
ATOM 751 C CA . CYS A 1 98 ? 2.480 1.115 -16.639 1.00 96.06 98 CYS A CA 1
ATOM 752 C C . CYS A 1 98 ? 1.668 0.915 -15.351 1.00 96.06 98 CYS A C 1
ATOM 754 O O . CYS A 1 98 ? 1.506 1.874 -14.597 1.00 96.06 98 CYS A O 1
ATOM 756 N N . TYR A 1 99 ? 1.217 -0.307 -15.052 1.00 93.88 99 TYR A N 1
ATOM 757 C CA . TYR A 1 99 ? 0.612 -0.627 -13.755 1.00 93.88 99 TYR A CA 1
ATOM 758 C C . TYR A 1 99 ? 1.621 -0.517 -12.611 1.00 93.88 99 TYR A C 1
ATOM 760 O O . TYR A 1 99 ? 1.306 0.107 -11.604 1.00 93.88 99 TYR A O 1
ATOM 768 N N . ALA A 1 100 ? 2.844 -1.024 -12.771 1.00 94.31 100 ALA A N 1
ATOM 769 C CA . ALA A 1 100 ? 3.907 -0.876 -11.777 1.00 94.31 100 ALA A CA 1
ATOM 770 C C . ALA A 1 100 ? 4.210 0.603 -11.484 1.00 94.31 100 ALA A C 1
ATOM 772 O O . ALA A 1 100 ? 4.354 0.994 -10.327 1.00 94.31 100 ALA A O 1
ATOM 773 N N . ALA A 1 101 ? 4.256 1.445 -12.521 1.00 93.88 101 ALA A N 1
ATOM 774 C CA . ALA A 1 101 ? 4.463 2.884 -12.387 1.00 93.88 101 ALA A CA 1
ATOM 775 C C . ALA A 1 101 ? 3.272 3.611 -11.739 1.00 93.88 101 ALA A C 1
ATOM 777 O O . ALA A 1 101 ? 3.482 4.588 -11.021 1.00 93.88 101 ALA A O 1
ATOM 778 N N . LEU A 1 102 ? 2.038 3.154 -11.989 1.00 89.38 102 LEU A N 1
ATOM 779 C CA . LEU A 1 102 ? 0.830 3.705 -11.367 1.00 89.38 102 LEU A CA 1
ATOM 780 C C . LEU A 1 102 ? 0.756 3.353 -9.878 1.00 89.38 102 LEU A C 1
ATOM 782 O O . LEU A 1 102 ? 0.503 4.228 -9.056 1.00 89.38 102 LEU A O 1
ATOM 786 N N . GLN A 1 103 ? 0.974 2.076 -9.558 1.00 86.25 103 GLN A N 1
ATOM 787 C CA . GLN A 1 103 ? 0.864 1.532 -8.203 1.00 86.25 103 GLN A CA 1
ATOM 788 C C . GLN A 1 103 ? 2.079 1.877 -7.338 1.00 86.25 103 GLN A C 1
ATOM 790 O O . GLN A 1 103 ? 2.003 1.872 -6.115 1.00 86.25 103 GLN A O 1
ATOM 795 N N . GLY A 1 104 ? 3.227 2.143 -7.963 1.00 89.25 104 GLY A N 1
ATOM 796 C CA . GLY A 1 104 ? 4.481 2.411 -7.267 1.00 89.25 104 GLY A CA 1
ATOM 797 C C . GLY A 1 104 ? 5.146 1.170 -6.666 1.00 89.25 104 GLY A C 1
ATOM 798 O O . GLY A 1 104 ? 6.210 1.296 -6.068 1.00 89.25 104 GLY A O 1
ATOM 799 N N . THR A 1 105 ? 4.570 -0.022 -6.841 1.00 92.75 105 THR A N 1
ATOM 800 C CA . THR A 1 105 ? 5.156 -1.299 -6.413 1.00 92.75 105 THR A CA 1
ATOM 801 C C . THR A 1 105 ? 4.783 -2.402 -7.396 1.00 92.75 105 THR A C 1
ATOM 803 O O . THR A 1 105 ? 3.660 -2.434 -7.901 1.00 92.75 105 THR A O 1
ATOM 806 N N . VAL A 1 106 ? 5.709 -3.324 -7.659 1.00 95.19 106 VAL A N 1
ATOM 807 C CA . VAL A 1 106 ? 5.449 -4.533 -8.451 1.00 95.19 106 VAL A CA 1
ATOM 808 C C . VAL A 1 106 ? 6.238 -5.720 -7.911 1.00 95.19 106 VAL A C 1
ATOM 810 O O . VAL A 1 106 ? 7.395 -5.577 -7.515 1.00 95.19 106 VAL A O 1
ATOM 813 N N . VAL A 1 107 ? 5.618 -6.898 -7.918 1.00 95.69 107 VAL A N 1
ATOM 814 C CA . VAL A 1 107 ? 6.293 -8.177 -7.669 1.00 95.69 107 VAL A CA 1
ATOM 815 C C . VAL A 1 107 ? 6.568 -8.849 -9.006 1.00 95.69 107 VAL A C 1
ATOM 817 O O . VAL A 1 107 ? 5.639 -9.109 -9.775 1.00 95.69 107 VAL A O 1
ATOM 820 N N . VAL A 1 108 ? 7.833 -9.173 -9.261 1.00 96.50 108 VAL A N 1
ATOM 821 C CA . VAL A 1 108 ? 8.270 -9.916 -10.446 1.00 96.50 108 VAL A CA 1
ATOM 822 C C . VAL A 1 108 ? 9.072 -11.131 -9.985 1.00 96.50 108 VAL A C 1
ATOM 824 O O . VAL A 1 108 ? 10.115 -10.964 -9.352 1.00 96.50 108 VAL A O 1
ATOM 827 N N . PRO A 1 109 ? 8.605 -12.363 -10.243 1.00 94.44 109 PRO A N 1
ATOM 828 C CA . PRO A 1 109 ? 9.399 -13.552 -9.971 1.00 94.44 109 PRO A CA 1
ATOM 829 C C . PRO A 1 109 ? 10.668 -13.592 -10.827 1.00 94.44 109 PRO A C 1
ATOM 831 O O . PRO A 1 109 ? 10.619 -13.245 -12.007 1.00 94.44 109 PRO A O 1
ATOM 834 N N . ASN A 1 110 ? 11.780 -14.043 -10.248 1.00 91.81 110 ASN A N 1
ATOM 835 C CA . ASN A 1 110 ? 12.975 -14.397 -11.012 1.00 91.81 110 ASN A CA 1
ATOM 836 C C . ASN A 1 110 ? 12.794 -15.740 -11.745 1.00 91.81 110 ASN A C 1
ATOM 838 O O . ASN A 1 110 ? 11.759 -16.398 -11.616 1.00 91.81 110 ASN A O 1
ATOM 842 N N . ASP A 1 111 ? 13.826 -16.184 -12.462 1.00 89.06 111 ASP A N 1
ATOM 843 C CA . ASP A 1 111 ? 13.792 -17.415 -13.268 1.00 89.06 111 ASP A CA 1
ATOM 844 C C . ASP A 1 111 ? 13.552 -18.692 -12.444 1.00 89.06 111 ASP A C 1
ATOM 846 O O . ASP A 1 111 ? 13.114 -19.709 -12.972 1.00 89.06 111 ASP A O 1
ATOM 850 N N . ARG A 1 112 ? 13.788 -18.639 -11.126 1.00 90.44 112 ARG A N 1
ATOM 851 C CA . ARG A 1 112 ? 13.501 -19.733 -10.183 1.00 90.44 112 ARG A CA 1
ATOM 852 C C . ARG A 1 112 ? 12.103 -19.630 -9.563 1.00 90.44 112 ARG A C 1
ATOM 854 O O . ARG A 1 112 ? 11.788 -20.365 -8.633 1.00 90.44 112 ARG A O 1
ATOM 861 N N . GLY A 1 113 ? 11.277 -18.689 -10.020 1.00 88.81 113 GLY A N 1
ATOM 862 C CA . GLY A 1 113 ? 9.945 -18.423 -9.479 1.00 88.81 113 GLY A CA 1
ATOM 863 C C . GLY A 1 113 ? 9.939 -17.685 -8.135 1.00 88.81 113 GLY A C 1
ATOM 864 O O . GLY A 1 113 ? 8.867 -17.494 -7.556 1.00 88.81 113 GLY A O 1
ATOM 865 N N . VAL A 1 114 ? 11.098 -17.236 -7.638 1.00 89.62 114 VAL A N 1
ATOM 866 C CA . VAL A 1 114 ? 11.200 -16.502 -6.369 1.00 89.62 114 VAL A CA 1
ATOM 867 C C . VAL A 1 114 ? 10.717 -15.066 -6.590 1.00 89.62 114 VAL A C 1
ATOM 869 O O . VAL A 1 114 ? 11.280 -14.380 -7.444 1.00 89.62 114 VAL A O 1
ATOM 872 N N . PRO A 1 115 ? 9.690 -14.589 -5.862 1.00 91.94 115 PRO A N 1
ATOM 873 C CA . PRO A 1 115 ? 9.168 -13.241 -6.024 1.00 91.94 115 PRO A CA 1
ATOM 874 C C . PRO A 1 115 ? 10.203 -12.210 -5.564 1.00 91.94 115 PRO A C 1
ATOM 876 O O . PRO A 1 115 ? 10.721 -12.298 -4.454 1.00 91.94 115 PRO A O 1
ATOM 879 N N . ILE A 1 116 ? 10.474 -11.221 -6.416 1.00 95.38 116 ILE A N 1
ATOM 880 C CA . ILE A 1 116 ? 11.276 -10.043 -6.081 1.00 95.38 116 ILE A CA 1
ATOM 881 C C . ILE A 1 116 ? 10.368 -8.822 -6.154 1.00 95.38 116 ILE A C 1
ATOM 883 O O . ILE A 1 116 ? 9.634 -8.639 -7.129 1.00 95.38 116 ILE A O 1
ATOM 887 N N . THR A 1 117 ? 10.416 -7.987 -5.122 1.00 95.94 117 THR A N 1
ATOM 888 C CA . THR A 1 117 ? 9.589 -6.783 -5.038 1.00 95.94 117 THR A CA 1
ATOM 889 C C . THR A 1 117 ? 10.394 -5.557 -5.421 1.00 95.94 117 THR A C 1
ATOM 891 O O . THR A 1 117 ? 11.533 -5.383 -4.992 1.00 95.94 117 THR A O 1
ATOM 894 N N . TYR A 1 118 ? 9.786 -4.695 -6.228 1.00 96.88 118 TYR A N 1
ATOM 895 C CA . TYR A 1 118 ? 10.380 -3.461 -6.715 1.00 96.88 118 TYR A CA 1
ATOM 896 C C . TYR A 1 118 ? 9.483 -2.289 -6.326 1.00 96.88 118 TYR A C 1
ATOM 898 O O . TYR A 1 118 ? 8.324 -2.239 -6.741 1.00 96.88 118 TYR A O 1
ATOM 906 N N . ASN A 1 119 ? 10.011 -1.340 -5.552 1.00 95.19 119 ASN A N 1
ATOM 907 C CA . ASN A 1 119 ? 9.308 -0.106 -5.201 1.00 95.19 119 ASN A CA 1
ATOM 908 C C . ASN A 1 119 ? 9.753 1.049 -6.086 1.00 95.19 119 ASN A C 1
ATOM 910 O O . ASN A 1 119 ? 10.912 1.133 -6.483 1.00 95.19 119 ASN A O 1
ATOM 914 N N . PHE A 1 120 ? 8.846 1.985 -6.327 1.00 93.75 120 PHE A N 1
ATOM 915 C CA . PHE A 1 120 ? 9.153 3.293 -6.871 1.00 93.75 120 P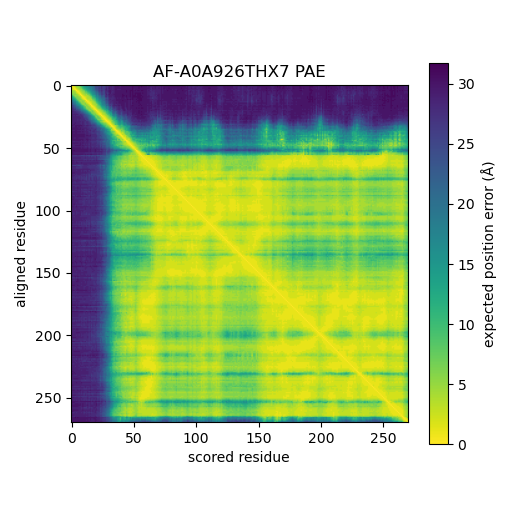HE A CA 1
ATOM 916 C C . PHE A 1 120 ? 10.156 4.012 -5.963 1.00 93.75 120 PHE A C 1
ATOM 918 O O . PHE A 1 120 ? 9.936 4.157 -4.764 1.00 93.75 120 PHE A O 1
ATOM 925 N N . THR A 1 121 ? 11.246 4.501 -6.548 1.00 93.69 121 THR A N 1
ATOM 926 C CA . THR A 1 121 ? 12.277 5.266 -5.829 1.00 93.69 121 THR A CA 1
ATOM 927 C C . THR A 1 121 ? 12.398 6.706 -6.319 1.00 93.69 121 THR A C 1
ATOM 929 O O . THR A 1 121 ? 13.135 7.494 -5.730 1.00 93.69 121 THR A O 1
ATOM 932 N N . GLY A 1 122 ? 11.721 7.069 -7.409 1.00 93.19 122 GLY A N 1
ATOM 933 C CA . GLY A 1 122 ? 11.828 8.401 -7.990 1.00 93.19 122 GLY A CA 1
ATOM 934 C C . GLY A 1 122 ? 11.518 8.425 -9.478 1.00 93.19 122 GLY A C 1
ATOM 935 O O . GLY A 1 122 ? 10.943 7.493 -10.039 1.00 93.19 122 GLY A O 1
ATOM 936 N N . ARG A 1 123 ? 11.896 9.525 -10.131 1.00 95.75 123 ARG A N 1
ATOM 937 C CA . ARG A 1 123 ? 11.656 9.740 -11.561 1.00 95.75 123 ARG A CA 1
ATOM 938 C C . ARG A 1 123 ? 12.952 10.089 -12.274 1.00 95.75 123 ARG A C 1
ATOM 940 O O . ARG A 1 123 ? 13.702 10.931 -11.796 1.00 95.75 123 ARG A O 1
ATOM 947 N N . GLY A 1 124 ? 13.176 9.488 -13.438 1.00 94.75 124 GLY A N 1
ATOM 948 C CA . GLY A 1 124 ? 14.271 9.867 -14.328 1.00 94.75 124 GLY A CA 1
ATOM 949 C C . GLY A 1 124 ? 14.012 11.211 -15.013 1.00 94.75 124 GLY A C 1
ATOM 950 O O . GLY A 1 124 ? 12.898 11.737 -14.985 1.00 94.75 124 GLY A O 1
ATOM 951 N N . SER A 1 125 ? 15.025 11.774 -15.670 1.00 92.62 125 SER A N 1
ATOM 952 C CA . SER A 1 125 ? 14.904 13.031 -16.429 1.00 92.62 125 SER A CA 1
ATOM 953 C C . SER A 1 125 ? 14.120 12.878 -17.739 1.00 92.62 125 SER A C 1
ATOM 955 O O . SER A 1 125 ? 13.518 13.841 -18.204 1.00 92.62 125 SER A O 1
ATOM 957 N N . ARG A 1 126 ? 14.071 11.667 -18.310 1.00 92.38 126 ARG A N 1
ATOM 958 C CA . ARG A 1 126 ? 13.399 11.363 -19.583 1.00 92.38 126 ARG A CA 1
ATOM 959 C C . ARG A 1 126 ? 12.288 10.333 -19.416 1.00 92.38 126 ARG A C 1
ATOM 961 O O . ARG A 1 126 ? 12.367 9.450 -18.558 1.00 92.38 126 ARG A O 1
ATOM 968 N N . SER A 1 127 ? 11.262 10.461 -20.256 1.00 95.06 127 SER A N 1
ATOM 969 C CA . SER A 1 127 ? 10.195 9.468 -20.394 1.00 95.06 127 SER A CA 1
ATOM 970 C C . SER A 1 127 ? 10.768 8.138 -20.889 1.00 95.06 127 SER A C 1
ATOM 972 O O . SER A 1 127 ? 11.628 8.130 -21.765 1.00 95.06 127 SER A O 1
ATOM 974 N N . GLN A 1 128 ? 10.297 7.031 -20.319 1.00 96.25 128 GLN A N 1
ATOM 975 C CA . GLN A 1 128 ? 10.664 5.669 -20.695 1.00 96.25 128 GLN A CA 1
ATOM 976 C C . GLN A 1 128 ? 9.506 4.962 -21.408 1.00 96.25 128 GLN A C 1
ATOM 978 O O . GLN A 1 128 ? 9.687 4.462 -22.513 1.00 96.25 128 GLN A O 1
ATOM 983 N N . VAL A 1 129 ? 8.314 4.926 -20.799 1.00 96.56 129 VAL A N 1
ATOM 984 C CA . VAL A 1 129 ? 7.154 4.203 -21.351 1.00 96.56 129 VAL A CA 1
ATOM 985 C C . VAL A 1 129 ? 5.933 5.104 -21.386 1.00 96.56 129 VAL A C 1
ATOM 987 O O . VAL A 1 129 ? 5.481 5.582 -20.351 1.00 96.56 129 VAL A O 1
ATOM 990 N N . ASN A 1 130 ? 5.353 5.319 -22.566 1.00 94.81 130 ASN A N 1
ATOM 991 C CA . ASN A 1 130 ? 4.106 6.071 -22.685 1.00 94.81 130 ASN A CA 1
ATOM 992 C C . ASN A 1 130 ? 2.904 5.219 -22.233 1.00 94.81 130 ASN A C 1
ATOM 994 O O . ASN A 1 130 ? 2.554 4.245 -22.903 1.00 94.81 130 ASN A O 1
ATOM 998 N N . CYS A 1 131 ? 2.261 5.620 -21.135 1.00 94.69 131 CYS A N 1
ATOM 999 C CA . CYS A 1 131 ? 1.151 4.897 -20.513 1.00 94.69 131 CYS A CA 1
ATOM 1000 C C . CYS A 1 131 ? -0.245 5.413 -20.888 1.00 94.69 131 CYS A C 1
ATOM 1002 O O . CYS A 1 131 ? -1.233 4.892 -20.370 1.00 94.69 131 CYS A O 1
ATOM 1004 N N . SER A 1 132 ? -0.353 6.402 -21.784 1.00 93.62 132 SER A N 1
ATOM 1005 C CA . SER A 1 132 ? -1.635 7.041 -22.124 1.00 93.62 132 SER A CA 1
ATOM 1006 C C . SER A 1 132 ? -2.694 6.049 -22.615 1.00 93.62 132 SER A C 1
ATOM 1008 O O . SER A 1 132 ? -3.860 6.170 -22.257 1.00 93.62 132 SER A O 1
ATOM 1010 N N . ALA A 1 133 ? -2.278 5.026 -23.367 1.00 93.44 133 ALA A N 1
ATOM 1011 C CA . ALA A 1 133 ? -3.169 4.018 -23.938 1.00 93.44 133 ALA A CA 1
ATOM 1012 C C . ALA A 1 133 ? -3.884 3.136 -22.895 1.00 93.44 133 ALA A C 1
ATOM 1014 O O . ALA A 1 133 ? -4.869 2.489 -23.235 1.00 93.44 133 ALA A O 1
ATOM 1015 N N . PHE A 1 134 ? -3.397 3.078 -21.649 1.00 92.62 134 PHE A N 1
ATOM 1016 C CA . PHE A 1 134 ? -3.985 2.230 -20.602 1.00 92.62 134 PHE A CA 1
ATOM 1017 C C . PHE A 1 134 ? -4.818 3.007 -19.583 1.00 92.62 134 PHE A C 1
ATOM 1019 O O . PHE A 1 134 ? -5.646 2.410 -18.902 1.00 92.62 134 PHE A O 1
ATOM 1026 N N . PHE A 1 135 ? -4.606 4.319 -19.467 1.00 89.75 135 PHE A N 1
ATOM 1027 C CA . PHE A 1 135 ? -5.189 5.133 -18.403 1.00 89.75 135 PHE A CA 1
ATOM 1028 C C . PHE A 1 135 ? -5.692 6.476 -18.942 1.00 89.75 135 PHE A C 1
ATOM 1030 O O . PHE A 1 135 ? -5.246 7.540 -18.518 1.00 89.75 135 PHE A O 1
ATOM 1037 N N . SER A 1 136 ? -6.628 6.425 -19.891 1.00 85.12 136 SER A N 1
ATOM 1038 C CA . SER A 1 136 ? -7.188 7.608 -20.564 1.00 85.12 136 SER A CA 1
ATOM 1039 C C . SER A 1 136 ? -7.901 8.591 -19.625 1.00 85.12 136 SER A C 1
ATOM 1041 O O . SER A 1 136 ? -8.036 9.762 -19.963 1.00 85.12 136 SER A O 1
ATOM 1043 N N . SER A 1 137 ? -8.325 8.142 -18.440 1.00 87.69 137 SER A N 1
ATOM 1044 C CA . SER A 1 137 ? -8.951 8.984 -17.414 1.00 87.69 137 SER A CA 1
ATOM 1045 C C . SER A 1 137 ? -7.955 9.778 -16.560 1.00 87.69 137 SER A C 1
ATOM 1047 O O . SER A 1 137 ? -8.363 10.669 -15.814 1.00 87.69 137 SER A O 1
ATOM 1049 N N . LEU A 1 138 ? -6.653 9.476 -16.631 1.00 86.88 138 LEU A N 1
ATOM 1050 C CA . LEU A 1 138 ? -5.633 10.199 -15.873 1.00 86.88 138 LEU A CA 1
ATOM 1051 C C . LEU A 1 138 ? -5.175 11.453 -16.621 1.00 86.88 138 LEU A C 1
ATOM 1053 O O . LEU A 1 138 ? -5.050 11.468 -17.842 1.00 86.88 138 LEU A O 1
ATOM 1057 N N . SER A 1 139 ? -4.843 12.507 -15.870 1.00 92.06 139 SER A N 1
ATOM 1058 C CA . SER A 1 139 ? -4.322 13.737 -16.470 1.00 92.06 139 SER A CA 1
ATOM 1059 C C . SER A 1 139 ? -2.983 13.505 -17.179 1.00 92.06 139 SER A C 1
ATOM 1061 O O . SER A 1 139 ? -2.157 12.707 -16.725 1.00 92.06 139 SER A O 1
ATOM 1063 N N . ALA A 1 140 ? -2.716 14.278 -18.236 1.00 92.69 140 ALA A N 1
ATOM 1064 C CA . ALA A 1 140 ? -1.462 14.209 -18.990 1.00 92.69 140 ALA A CA 1
ATOM 1065 C C . ALA A 1 140 ? -0.217 14.347 -18.093 1.00 92.69 140 ALA A C 1
ATOM 1067 O O . ALA A 1 140 ? 0.741 13.592 -18.243 1.00 92.69 140 ALA A O 1
ATOM 1068 N N . ALA A 1 141 ? -0.258 15.240 -17.098 1.00 91.75 141 ALA A N 1
ATOM 1069 C CA . ALA A 1 141 ? 0.816 15.398 -16.116 1.00 91.75 141 ALA A CA 1
ATOM 1070 C C . ALA A 1 141 ? 1.052 14.123 -15.283 1.00 91.75 141 ALA A C 1
ATOM 1072 O O . ALA A 1 141 ? 2.194 13.765 -14.995 1.00 91.75 141 ALA A O 1
ATOM 1073 N N . THR A 1 142 ? -0.018 13.407 -14.923 1.00 90.31 142 THR A N 1
ATOM 1074 C CA . THR A 1 142 ? 0.077 12.133 -14.191 1.00 90.31 142 THR A CA 1
ATOM 1075 C C . THR A 1 142 ? 0.711 11.060 -15.074 1.00 90.31 142 THR A C 1
ATOM 1077 O O . THR A 1 142 ? 1.666 10.413 -14.645 1.00 90.31 142 THR A O 1
ATOM 1080 N N . ILE A 1 143 ? 0.254 10.935 -16.325 1.00 93.69 143 ILE A N 1
ATOM 1081 C CA . ILE A 1 143 ? 0.836 10.010 -17.308 1.00 93.69 143 ILE A CA 1
ATOM 1082 C C . ILE A 1 143 ? 2.324 10.305 -17.516 1.00 93.69 143 ILE A C 1
ATOM 1084 O O . ILE A 1 143 ? 3.145 9.401 -17.399 1.00 93.69 143 ILE A O 1
ATOM 1088 N N . GLN A 1 144 ? 2.696 11.567 -17.737 1.00 93.44 144 GLN A N 1
ATOM 1089 C CA . GLN A 1 144 ? 4.091 11.966 -17.933 1.00 93.44 144 GLN A CA 1
ATOM 1090 C C . GLN A 1 144 ? 4.964 11.645 -16.709 1.00 93.44 144 GLN A C 1
ATOM 1092 O O . GLN A 1 144 ? 6.106 11.204 -16.852 1.00 93.44 144 GLN A O 1
ATOM 1097 N N . ALA A 1 145 ? 4.437 11.845 -15.499 1.00 92.00 145 ALA A N 1
ATOM 1098 C CA . ALA A 1 145 ? 5.132 11.515 -14.262 1.00 92.00 145 ALA A CA 1
ATOM 1099 C C . ALA A 1 145 ? 5.343 9.998 -14.098 1.00 92.00 145 ALA A C 1
ATOM 1101 O O . ALA A 1 145 ? 6.422 9.587 -13.664 1.00 92.00 145 ALA A O 1
ATOM 1102 N N . MET A 1 146 ? 4.346 9.181 -14.451 1.00 94.00 146 MET A N 1
ATOM 1103 C CA . MET A 1 146 ? 4.430 7.713 -14.433 1.00 94.00 146 MET A CA 1
ATOM 1104 C C . MET A 1 146 ? 5.412 7.191 -15.477 1.00 94.00 146 MET A C 1
ATOM 1106 O O . MET A 1 146 ? 6.237 6.335 -15.175 1.00 94.00 146 MET A O 1
ATOM 1110 N N . SER A 1 147 ? 5.396 7.762 -16.682 1.00 96.25 147 SER A N 1
ATOM 1111 C CA . SER A 1 147 ? 6.291 7.381 -17.775 1.00 96.25 147 SER A CA 1
ATOM 1112 C C . SER A 1 147 ? 7.776 7.516 -17.437 1.00 96.25 147 SER A C 1
ATOM 1114 O O . SER A 1 147 ? 8.616 6.961 -18.138 1.00 96.25 147 SER A O 1
ATOM 1116 N N . ARG A 1 148 ? 8.115 8.238 -16.367 1.00 97.00 148 ARG A N 1
ATOM 1117 C CA . ARG A 1 148 ? 9.480 8.480 -15.889 1.00 97.00 148 ARG A CA 1
ATOM 1118 C C . ARG A 1 148 ? 9.842 7.658 -14.650 1.00 97.00 148 ARG A C 1
ATOM 1120 O O . ARG A 1 148 ? 10.907 7.899 -14.087 1.00 97.00 148 ARG A O 1
ATOM 1127 N N . ALA A 1 149 ? 8.979 6.748 -14.195 1.00 97.19 149 ALA A N 1
ATOM 1128 C CA . ALA A 1 149 ? 9.187 5.983 -12.968 1.00 97.19 149 ALA A CA 1
ATOM 1129 C C . ALA A 1 149 ? 10.543 5.258 -12.947 1.00 97.19 149 ALA A C 1
ATOM 1131 O O . ALA A 1 149 ? 11.020 4.750 -13.967 1.00 97.19 149 ALA A O 1
ATOM 1132 N N . ARG A 1 150 ? 11.167 5.245 -11.769 1.00 97.69 150 ARG A N 1
ATOM 1133 C CA . ARG A 1 150 ? 12.359 4.467 -11.430 1.00 97.69 150 ARG A CA 1
ATOM 1134 C C . ARG A 1 150 ? 12.075 3.625 -10.211 1.00 97.69 150 ARG A C 1
ATOM 1136 O O . ARG A 1 150 ? 11.269 4.011 -9.363 1.00 97.69 150 ARG A O 1
ATOM 1143 N N . PHE A 1 151 ? 12.772 2.507 -10.124 1.00 97.69 151 PHE A N 1
ATOM 1144 C CA . PHE A 1 151 ? 12.517 1.472 -9.144 1.00 97.69 151 PHE A CA 1
ATOM 1145 C C . PHE A 1 151 ? 13.768 1.148 -8.332 1.00 97.69 151 PHE A C 1
ATOM 1147 O O . PHE A 1 151 ? 14.887 1.502 -8.700 1.00 97.69 151 PHE A O 1
ATOM 1154 N N . VAL A 1 152 ? 13.571 0.469 -7.215 1.00 96.69 152 VAL A N 1
ATOM 1155 C CA . VAL A 1 152 ? 14.622 -0.127 -6.395 1.00 96.69 152 VAL A CA 1
ATOM 1156 C C . VAL A 1 152 ? 14.136 -1.488 -5.921 1.00 96.69 152 VAL A C 1
ATOM 1158 O O . VAL A 1 152 ? 12.937 -1.669 -5.703 1.00 96.69 152 VAL A O 1
ATOM 1161 N N . VAL A 1 153 ? 15.049 -2.448 -5.778 1.00 96.12 153 VAL A N 1
ATOM 1162 C CA . VAL A 1 153 ? 14.728 -3.731 -5.144 1.00 96.12 153 VAL A CA 1
ATOM 1163 C C . VAL A 1 153 ? 14.385 -3.468 -3.682 1.00 96.12 153 VAL A C 1
ATOM 1165 O O . VAL A 1 153 ? 15.157 -2.840 -2.956 1.00 96.12 153 VAL A O 1
ATOM 1168 N N . ALA A 1 154 ? 13.220 -3.933 -3.255 1.00 93.75 154 ALA A N 1
ATOM 1169 C CA . ALA A 1 154 ? 12.792 -3.848 -1.874 1.00 93.75 154 ALA A CA 1
ATOM 1170 C C . ALA A 1 154 ? 13.298 -5.060 -1.090 1.00 93.75 154 ALA A C 1
ATOM 1172 O O . ALA A 1 154 ? 13.200 -6.189 -1.568 1.00 93.75 154 ALA A O 1
ATOM 1173 N N . THR A 1 155 ? 13.791 -4.845 0.133 1.00 90.56 155 THR A N 1
ATOM 1174 C CA . THR A 1 155 ? 14.084 -5.967 1.044 1.00 90.56 155 THR A CA 1
ATOM 1175 C C . THR A 1 155 ? 12.832 -6.424 1.793 1.00 90.56 155 THR A C 1
ATOM 1177 O O . THR A 1 155 ? 12.783 -7.543 2.298 1.00 90.56 155 THR A O 1
ATOM 1180 N N . ALA A 1 156 ? 11.802 -5.573 1.846 1.00 89.69 156 ALA A N 1
ATOM 1181 C CA . ALA A 1 156 ? 10.506 -5.901 2.413 1.00 89.69 156 ALA A CA 1
ATOM 1182 C C . ALA A 1 156 ? 9.640 -6.690 1.420 1.00 89.69 156 ALA A C 1
ATOM 1184 O O . ALA A 1 156 ? 9.572 -6.318 0.244 1.00 89.69 156 ALA A O 1
ATOM 1185 N N . PRO A 1 157 ? 8.897 -7.703 1.895 1.00 89.06 157 PRO A N 1
ATOM 1186 C CA . PRO A 1 157 ? 8.122 -8.568 1.029 1.00 89.06 157 PRO A CA 1
ATOM 1187 C C . PRO A 1 157 ? 7.162 -7.903 0.068 1.00 89.06 157 PRO A C 1
ATOM 1189 O O . PRO A 1 157 ? 7.139 -8.173 -1.127 1.00 89.06 157 PRO A O 1
ATOM 1192 N N . TYR A 1 158 ? 6.392 -6.969 0.588 1.00 90.88 158 TYR A N 1
ATOM 1193 C CA . TYR A 1 158 ? 5.412 -6.248 -0.202 1.00 90.88 158 TYR A CA 1
ATOM 1194 C C . TYR A 1 158 ? 5.869 -4.829 -0.508 1.00 90.88 158 TYR A C 1
ATOM 1196 O O . TYR A 1 158 ? 5.078 -3.983 -0.911 1.00 90.88 158 TYR A O 1
ATOM 1204 N N . GLY A 1 159 ? 7.165 -4.580 -0.334 1.00 93.00 159 GLY A N 1
ATOM 1205 C CA . GLY A 1 159 ? 7.745 -3.269 -0.480 1.00 93.00 159 GLY A CA 1
ATOM 1206 C C . GLY A 1 159 ? 7.452 -2.353 0.701 1.00 93.00 159 GLY A C 1
ATOM 1207 O O . GLY A 1 159 ? 7.055 -2.790 1.786 1.00 93.00 159 GLY A O 1
ATOM 1208 N N . TYR A 1 160 ? 7.695 -1.069 0.476 1.00 93.19 160 TYR A N 1
ATOM 1209 C CA . TYR A 1 160 ? 7.539 -0.022 1.473 1.00 93.19 160 TYR A CA 1
ATOM 1210 C C . TYR A 1 160 ? 6.446 0.965 1.083 1.00 93.19 160 TYR A C 1
ATOM 1212 O O . TYR A 1 160 ? 6.331 1.345 -0.082 1.00 93.19 160 TYR A O 1
ATOM 1220 N N . GLY A 1 161 ? 5.697 1.408 2.086 1.00 91.31 161 GLY A N 1
ATOM 1221 C CA . GLY A 1 161 ? 4.823 2.565 2.011 1.00 91.31 161 GLY A CA 1
ATOM 1222 C C . GLY A 1 161 ? 5.563 3.857 2.360 1.00 91.31 161 GLY A C 1
ATOM 1223 O O . GLY A 1 161 ? 6.766 4.034 2.132 1.00 91.31 161 GLY A O 1
ATOM 1224 N N . THR A 1 162 ? 4.828 4.782 2.963 1.00 89.62 162 THR A N 1
ATOM 1225 C CA . THR A 1 162 ? 5.334 6.103 3.346 1.00 89.62 162 THR A CA 1
ATOM 1226 C C . THR A 1 162 ? 6.367 6.004 4.471 1.00 89.62 162 THR A C 1
ATOM 1228 O O . THR A 1 162 ? 6.282 5.148 5.347 1.00 89.62 162 THR A O 1
ATOM 1231 N N . ASN A 1 163 ? 7.371 6.888 4.461 1.00 89.25 163 ASN A N 1
ATOM 1232 C CA . ASN A 1 163 ? 8.461 6.939 5.449 1.00 89.25 163 ASN A CA 1
ATOM 1233 C C . ASN A 1 163 ? 9.292 5.644 5.573 1.00 89.25 163 ASN A C 1
ATOM 1235 O O . ASN A 1 163 ? 10.007 5.462 6.557 1.00 89.25 163 ASN A O 1
ATOM 1239 N N . GLY A 1 164 ? 9.236 4.754 4.576 1.00 89.12 164 GLY A N 1
ATOM 1240 C CA . GLY A 1 164 ? 9.993 3.500 4.580 1.00 89.12 164 GLY A CA 1
ATOM 1241 C C . GLY A 1 164 ? 9.406 2.418 5.488 1.00 89.12 164 GLY A C 1
ATOM 1242 O O . GLY A 1 164 ? 10.100 1.444 5.785 1.00 89.12 164 GLY A O 1
ATOM 1243 N N . PHE A 1 165 ? 8.153 2.565 5.929 1.00 93.12 165 PHE A N 1
ATOM 1244 C CA . PHE A 1 165 ? 7.443 1.486 6.607 1.00 93.12 165 PHE A CA 1
ATOM 1245 C C . PHE A 1 165 ? 7.197 0.329 5.643 1.00 93.12 165 PHE A C 1
ATOM 1247 O O . PHE A 1 165 ? 6.745 0.539 4.521 1.00 93.12 165 PHE A O 1
ATOM 1254 N N . GLN A 1 166 ? 7.495 -0.893 6.070 1.00 93.88 166 GLN A N 1
ATOM 1255 C CA . GLN A 1 166 ? 7.153 -2.094 5.319 1.00 93.88 166 GLN A CA 1
ATOM 1256 C C . GLN A 1 166 ? 5.634 -2.229 5.230 1.00 93.88 166 GLN A C 1
ATOM 1258 O O . GLN A 1 166 ? 4.944 -2.030 6.230 1.00 93.88 166 GLN A O 1
ATOM 1263 N N . LEU A 1 167 ? 5.121 -2.597 4.057 1.00 93.25 167 LEU A N 1
ATOM 1264 C CA . LEU A 1 167 ? 3.709 -2.926 3.899 1.00 93.25 167 LEU A CA 1
ATOM 1265 C C . LEU A 1 167 ? 3.447 -4.336 4.445 1.00 93.25 167 LEU A C 1
ATOM 1267 O O . LEU A 1 167 ? 4.082 -5.311 4.033 1.00 93.25 167 LEU A O 1
ATOM 1271 N N . VAL A 1 168 ? 2.502 -4.441 5.376 1.00 93.31 168 VAL A N 1
ATOM 1272 C CA . VAL A 1 168 ? 2.125 -5.680 6.060 1.00 93.31 168 VAL A CA 1
ATOM 1273 C C . VAL A 1 168 ? 0.673 -6.012 5.690 1.00 93.31 168 VAL A C 1
ATOM 1275 O O . VAL A 1 168 ? -0.231 -5.244 6.041 1.00 93.31 168 VAL A O 1
ATOM 1278 N N . PRO A 1 169 ? 0.414 -7.113 4.956 1.00 93.50 169 PRO A N 1
ATOM 1279 C CA . PRO A 1 169 ? -0.922 -7.459 4.485 1.00 93.50 169 PRO A CA 1
ATOM 1280 C C . PRO A 1 169 ? -1.936 -7.496 5.619 1.00 93.50 169 PRO A C 1
ATOM 1282 O O . PRO A 1 169 ? -1.685 -8.063 6.677 1.00 93.50 169 PRO A O 1
ATOM 1285 N N . PHE A 1 170 ? -3.097 -6.904 5.386 1.00 95.25 170 PHE A N 1
ATOM 1286 C CA . PHE A 1 170 ? -4.208 -6.792 6.323 1.00 95.25 170 PHE A CA 1
ATOM 1287 C C . PHE A 1 170 ? -3.894 -6.003 7.601 1.00 95.25 170 PHE A C 1
ATOM 1289 O O . PHE A 1 170 ? -4.770 -5.883 8.440 1.00 95.25 170 PHE A O 1
ATOM 1296 N N . ARG A 1 171 ? -2.693 -5.429 7.751 1.00 95.81 171 ARG A N 1
ATOM 1297 C CA . ARG A 1 171 ? -2.310 -4.577 8.891 1.00 95.81 171 ARG A CA 1
ATOM 1298 C C . ARG A 1 171 ? -1.996 -3.152 8.477 1.00 95.81 171 ARG A C 1
ATOM 1300 O O . ARG A 1 171 ? -2.148 -2.256 9.296 1.00 95.81 171 ARG A O 1
ATOM 1307 N N . THR A 1 172 ? -1.573 -2.919 7.240 1.00 97.00 172 THR A N 1
ATOM 1308 C CA . THR A 1 172 ? -1.303 -1.571 6.737 1.00 97.00 172 THR A CA 1
ATOM 1309 C C . THR A 1 172 ? -2.555 -0.931 6.142 1.00 97.00 172 THR A C 1
ATOM 1311 O O . THR A 1 172 ? -3.305 -1.573 5.406 1.00 97.00 172 THR A O 1
ATOM 1314 N N . ILE A 1 173 ? -2.750 0.356 6.428 1.00 98.25 173 ILE A N 1
ATOM 1315 C CA . ILE A 1 173 ? -3.731 1.208 5.753 1.00 98.25 173 ILE A CA 1
ATOM 1316 C C . ILE A 1 173 ? -3.052 2.438 5.147 1.00 98.25 173 ILE A C 1
ATOM 1318 O O . ILE A 1 173 ? -2.171 3.045 5.769 1.00 98.25 173 ILE A O 1
ATOM 1322 N N . ALA A 1 174 ? -3.494 2.820 3.950 1.00 97.62 174 ALA A N 1
ATOM 1323 C CA . ALA A 1 174 ? -3.240 4.140 3.403 1.00 97.62 174 ALA A CA 1
ATOM 1324 C C . ALA A 1 174 ? -4.282 5.124 3.938 1.00 97.62 174 ALA A C 1
ATOM 1326 O O . ALA A 1 174 ? -5.468 4.794 4.022 1.00 97.62 174 ALA A O 1
ATOM 1327 N N . VAL A 1 175 ? -3.848 6.334 4.291 1.00 98.44 175 VAL A N 1
ATOM 1328 C CA . VAL A 1 175 ? -4.706 7.324 4.960 1.00 98.44 175 VAL A CA 1
ATOM 1329 C C . VAL A 1 175 ? -4.514 8.739 4.419 1.00 98.44 175 VAL A C 1
ATOM 1331 O O . VAL A 1 175 ? -3.504 9.065 3.786 1.00 98.44 175 VAL A O 1
ATOM 1334 N N . ASP A 1 176 ? -5.470 9.616 4.725 1.00 97.69 176 ASP A N 1
ATOM 1335 C CA . ASP A 1 176 ? -5.242 11.057 4.691 1.00 97.69 176 ASP A CA 1
ATOM 1336 C C . ASP A 1 176 ? -4.459 11.494 5.938 1.00 97.69 176 ASP A C 1
ATOM 1338 O O . ASP A 1 176 ? -4.999 11.560 7.044 1.00 97.69 176 ASP A O 1
ATOM 1342 N N . ARG A 1 177 ? -3.183 11.845 5.740 1.00 96.50 177 ARG A N 1
ATOM 1343 C CA . ARG A 1 177 ? -2.256 12.247 6.811 1.00 96.50 177 ARG A CA 1
ATOM 1344 C C . ARG A 1 177 ? -2.709 13.470 7.616 1.00 96.50 177 ARG A C 1
ATOM 1346 O O . ARG A 1 177 ? -2.193 13.690 8.705 1.00 96.50 177 ARG A O 1
ATOM 1353 N N . THR A 1 178 ? -3.614 14.286 7.069 1.00 96.12 178 THR A N 1
ATOM 1354 C CA . THR A 1 178 ? -4.158 15.461 7.771 1.00 96.12 178 THR A CA 1
ATOM 1355 C C . THR A 1 178 ? -5.221 15.083 8.801 1.00 96.12 178 THR A C 1
ATOM 1357 O O . THR A 1 178 ? -5.520 15.879 9.685 1.00 96.12 178 THR A O 1
ATOM 1360 N N . ARG A 1 179 ? -5.773 13.866 8.706 1.00 96.38 179 ARG A N 1
ATOM 1361 C CA . ARG A 1 179 ? -6.777 13.328 9.634 1.00 96.38 179 ARG A CA 1
ATOM 1362 C C . ARG A 1 179 ? -6.253 12.181 10.485 1.00 96.38 179 ARG A C 1
ATOM 1364 O O . ARG A 1 179 ? -6.555 12.128 11.670 1.00 96.38 179 ARG A O 1
ATOM 1371 N N . ILE A 1 180 ? -5.489 11.271 9.888 1.00 97.25 180 ILE A N 1
ATOM 1372 C CA . ILE A 1 180 ? -4.842 10.155 10.581 1.00 97.25 180 ILE A CA 1
ATOM 1373 C C . ILE A 1 180 ? -3.343 10.281 10.305 1.00 97.25 180 ILE A C 1
ATOM 1375 O O . ILE A 1 180 ? -2.903 9.944 9.203 1.00 97.25 180 ILE A O 1
ATOM 1379 N N . PRO A 1 181 ? -2.549 10.806 11.254 1.00 96.12 181 PRO A N 1
ATOM 1380 C CA . PRO A 1 181 ? -1.110 10.929 11.076 1.00 96.12 181 PRO A CA 1
ATOM 1381 C C . PRO A 1 181 ? -0.445 9.592 10.725 1.00 96.12 181 PRO A C 1
ATOM 1383 O O . PRO A 1 181 ? -0.846 8.520 11.180 1.00 96.12 181 PRO A O 1
ATOM 1386 N N . ILE A 1 182 ? 0.616 9.650 9.919 1.00 96.25 182 ILE A N 1
ATOM 1387 C CA . ILE A 1 182 ? 1.413 8.458 9.616 1.00 96.25 182 ILE A CA 1
ATOM 1388 C C . ILE A 1 182 ? 2.058 7.944 10.903 1.00 96.25 182 ILE A C 1
ATOM 1390 O O . ILE A 1 182 ? 2.677 8.699 11.652 1.00 96.25 182 ILE A O 1
ATOM 1394 N N . GLY A 1 183 ? 1.915 6.645 11.137 1.00 94.31 183 GLY A N 1
ATOM 1395 C CA . GLY A 1 183 ? 2.326 5.957 12.351 1.00 94.31 183 GLY A CA 1
ATOM 1396 C C . GLY A 1 183 ? 1.226 5.794 13.402 1.00 94.31 183 GLY A C 1
ATOM 1397 O O . GLY A 1 183 ? 1.477 5.140 14.414 1.00 94.31 183 GLY A O 1
ATOM 1398 N N . SER A 1 184 ? 0.028 6.345 13.179 1.00 95.62 184 SER A N 1
ATOM 1399 C CA . SER A 1 184 ? -1.137 6.097 14.033 1.00 95.62 184 SER A CA 1
ATOM 1400 C C . SER A 1 184 ? -1.619 4.649 13.943 1.00 95.62 184 SER A C 1
ATOM 1402 O O . SER A 1 184 ? -1.528 4.001 12.896 1.00 95.62 184 SER A O 1
ATOM 1404 N N . VAL A 1 185 ? -2.200 4.170 15.042 1.00 96.25 185 VAL A N 1
ATOM 1405 C CA . VAL A 1 185 ? -2.947 2.911 15.091 1.00 96.25 185 VAL A CA 1
ATOM 1406 C C . VAL A 1 185 ? -4.438 3.208 14.988 1.00 96.25 185 VAL A C 1
ATOM 1408 O O . VAL A 1 185 ? -4.950 4.108 15.654 1.00 96.25 185 VAL A O 1
ATOM 1411 N N . VAL A 1 186 ? -5.137 2.438 14.158 1.00 97.31 186 VAL A N 1
ATOM 1412 C CA . VAL A 1 186 ? -6.589 2.521 13.986 1.00 97.31 186 VAL A CA 1
ATOM 1413 C C . VAL A 1 186 ? -7.208 1.184 14.357 1.00 97.31 186 VAL A C 1
ATOM 1415 O O . VAL A 1 186 ? -6.858 0.151 13.791 1.00 97.31 186 VAL A O 1
ATOM 1418 N N . TYR A 1 187 ? -8.142 1.205 15.300 1.00 96.62 187 TYR A N 1
ATOM 1419 C CA . TYR A 1 187 ? -8.968 0.062 15.649 1.00 96.62 187 TYR A CA 1
ATOM 1420 C C . TYR A 1 187 ? -10.281 0.092 14.864 1.00 96.62 187 TYR A C 1
ATOM 1422 O O . TYR A 1 187 ? -11.024 1.075 14.901 1.00 96.62 187 TYR A O 1
ATOM 1430 N N . ILE A 1 188 ? -10.572 -1.001 14.163 1.00 97.56 188 ILE A N 1
ATOM 1431 C CA . ILE A 1 188 ? -11.799 -1.217 13.398 1.00 97.56 188 ILE A CA 1
ATOM 1432 C C . ILE A 1 188 ? -12.508 -2.435 14.008 1.00 97.56 188 ILE A C 1
ATOM 1434 O O . ILE A 1 188 ? -12.106 -3.570 13.735 1.00 97.56 188 ILE A O 1
ATOM 1438 N N . PRO A 1 189 ? -13.575 -2.247 14.810 1.00 96.00 189 PRO A N 1
ATOM 1439 C CA . PRO A 1 189 ? -14.248 -3.354 15.490 1.00 96.00 189 PRO A CA 1
ATOM 1440 C C . PRO A 1 189 ? -14.746 -4.439 14.533 1.00 96.00 189 PRO A C 1
ATOM 1442 O O . PRO A 1 189 ? -14.635 -5.620 14.832 1.00 96.00 189 PRO A O 1
ATOM 1445 N N . GLN A 1 190 ? -15.228 -4.047 13.349 1.00 97.31 190 GLN A N 1
ATOM 1446 C CA . GLN A 1 190 ? -15.733 -4.982 12.336 1.00 97.31 190 GLN A CA 1
ATOM 1447 C C . GLN A 1 190 ? -14.649 -5.890 11.734 1.00 97.31 190 GLN A C 1
ATOM 1449 O O . GLN A 1 190 ? -14.975 -6.869 11.067 1.00 97.31 190 GLN A O 1
ATOM 1454 N N . ALA A 1 191 ? -13.369 -5.566 11.930 1.00 97.56 191 ALA A N 1
ATOM 1455 C CA . ALA A 1 191 ? -12.258 -6.414 11.522 1.00 97.56 191 ALA A CA 1
ATOM 1456 C C . ALA A 1 191 ? -11.866 -7.425 12.609 1.00 97.56 191 ALA A C 1
ATOM 1458 O O . ALA A 1 191 ? -11.213 -8.417 12.296 1.00 97.56 191 ALA A O 1
ATOM 1459 N N . ARG A 1 192 ? -12.227 -7.190 13.879 1.00 95.38 192 ARG A N 1
ATOM 1460 C CA . ARG A 1 192 ? -11.895 -8.106 14.974 1.00 95.38 192 ARG A CA 1
ATOM 1461 C C . ARG A 1 192 ? -12.668 -9.416 14.813 1.00 95.38 192 ARG A C 1
ATOM 1463 O O . ARG A 1 192 ? -13.870 -9.406 14.573 1.00 95.38 192 ARG A O 1
ATOM 1470 N N . GLY A 1 193 ? -11.980 -10.544 14.966 1.00 95.00 193 GLY A N 1
ATOM 1471 C CA . GLY A 1 193 ? -12.572 -11.876 14.825 1.00 95.00 193 GLY A CA 1
ATOM 1472 C C . GLY A 1 193 ? -12.656 -12.378 13.380 1.00 95.00 193 GLY A C 1
ATOM 1473 O O . GLY A 1 193 ? -12.999 -13.537 13.159 1.00 95.00 193 GLY A O 1
ATOM 1474 N N . VAL A 1 194 ? -12.319 -11.549 12.385 1.00 96.38 194 VAL A N 1
ATOM 1475 C CA . VAL A 1 194 ? -12.312 -11.970 10.978 1.00 96.38 194 VAL A CA 1
ATOM 1476 C C . VAL A 1 194 ? -11.115 -12.882 10.728 1.00 96.38 194 VAL A C 1
ATOM 1478 O O . VAL A 1 194 ? -9.978 -12.511 11.012 1.00 96.38 194 VAL A O 1
ATOM 1481 N N . THR A 1 195 ? -11.362 -14.069 10.173 1.00 95.06 195 THR A N 1
ATOM 1482 C CA . THR A 1 195 ? -10.288 -14.962 9.724 1.00 95.06 195 THR A CA 1
ATOM 1483 C C . THR A 1 195 ? -9.722 -14.457 8.405 1.00 95.06 195 THR A C 1
ATOM 1485 O O . THR A 1 195 ? -10.456 -14.238 7.440 1.00 95.06 195 THR A O 1
ATOM 1488 N N . VAL A 1 196 ? -8.409 -14.276 8.371 1.00 92.00 196 VAL A N 1
ATOM 1489 C CA . VAL A 1 196 ? -7.656 -13.802 7.217 1.00 92.00 196 VAL A CA 1
ATOM 1490 C C . VAL A 1 196 ? -6.708 -14.902 6.781 1.00 92.00 196 VAL A C 1
ATOM 1492 O O . VAL A 1 196 ? -5.950 -15.408 7.602 1.00 92.00 196 VAL A O 1
ATOM 1495 N N . THR A 1 197 ? -6.717 -15.227 5.491 1.00 87.94 197 THR A N 1
ATOM 1496 C CA . THR A 1 197 ? -5.782 -16.178 4.885 1.00 87.94 197 THR A CA 1
ATOM 1497 C C . THR A 1 197 ? -4.722 -15.422 4.094 1.00 87.94 197 THR A C 1
ATOM 1499 O O . THR A 1 197 ? -5.029 -14.656 3.178 1.00 87.94 197 THR A O 1
ATOM 1502 N N . LEU A 1 198 ? -3.463 -15.627 4.463 1.00 82.50 198 LEU A N 1
ATOM 1503 C CA . LEU A 1 198 ? -2.303 -15.088 3.771 1.00 82.50 198 LEU A CA 1
ATOM 1504 C C . LEU A 1 198 ? -2.063 -15.842 2.452 1.00 82.50 198 LEU A C 1
ATOM 1506 O O . LEU A 1 198 ? -2.456 -17.001 2.317 1.00 82.50 198 LEU A O 1
ATOM 1510 N N . PRO A 1 199 ? -1.332 -15.248 1.489 1.00 72.81 199 PRO A N 1
ATOM 1511 C CA . PRO A 1 199 ? -0.943 -15.940 0.255 1.00 72.81 199 PRO A CA 1
ATOM 1512 C C . PRO A 1 199 ? -0.127 -17.227 0.470 1.00 72.81 199 PRO A C 1
ATOM 1514 O O . PRO A 1 199 ? -0.026 -18.047 -0.438 1.00 72.81 199 PRO A O 1
ATOM 1517 N N . SER A 1 200 ? 0.476 -17.411 1.649 1.00 74.56 200 SER A N 1
ATOM 1518 C CA . SER A 1 200 ? 1.149 -18.654 2.052 1.00 74.56 200 SER A CA 1
ATOM 1519 C C . SER A 1 200 ? 0.179 -19.803 2.366 1.00 74.56 200 SER A C 1
ATOM 1521 O O . SER A 1 200 ? 0.620 -20.943 2.473 1.00 74.56 200 SER A O 1
ATOM 1523 N N . GLY A 1 201 ? -1.118 -19.519 2.529 1.00 81.12 201 GLY A N 1
ATOM 1524 C CA . GLY A 1 201 ? -2.133 -20.450 3.030 1.00 81.12 201 GLY A CA 1
ATOM 1525 C C . GLY A 1 201 ? -2.293 -20.429 4.554 1.00 81.12 201 GLY A C 1
ATOM 1526 O O . GLY A 1 201 ? -3.279 -20.947 5.074 1.00 81.12 201 GLY A O 1
ATOM 1527 N N . GLU A 1 202 ? -1.367 -19.796 5.278 1.00 82.44 202 GLU A N 1
ATOM 1528 C CA . GLU A 1 202 ? -1.512 -19.546 6.712 1.00 82.44 202 GLU A CA 1
ATOM 1529 C C . GLU A 1 202 ? -2.728 -18.655 6.970 1.00 82.44 202 GLU A C 1
ATOM 1531 O O . GLU A 1 202 ? -2.997 -17.727 6.207 1.00 82.44 202 GLU A O 1
ATOM 1536 N N . SER A 1 203 ? -3.469 -18.932 8.041 1.00 88.19 203 SER A N 1
ATOM 1537 C CA . SER A 1 203 ? -4.608 -18.112 8.438 1.00 88.19 203 SER A CA 1
ATOM 1538 C C . SER A 1 203 ? -4.482 -17.654 9.881 1.00 88.19 203 SER A C 1
ATOM 1540 O O . SER A 1 203 ? -3.993 -18.396 10.728 1.00 88.19 203 SER A O 1
ATOM 1542 N N . PHE A 1 204 ? -4.954 -16.444 10.162 1.00 89.75 204 PHE A N 1
ATOM 1543 C CA . PHE A 1 204 ? -4.997 -15.883 11.509 1.00 89.75 204 PHE A CA 1
ATOM 1544 C C . PHE A 1 204 ? -6.321 -15.150 11.745 1.00 89.75 204 PHE A C 1
ATOM 1546 O O . PHE A 1 204 ? -6.998 -14.732 10.803 1.00 89.75 204 PHE A O 1
ATOM 1553 N N . VAL A 1 205 ? -6.693 -14.989 13.013 1.00 93.38 205 VAL A N 1
ATOM 1554 C CA . VAL A 1 205 ? -7.857 -14.192 13.414 1.00 93.38 205 VAL A CA 1
ATOM 1555 C C . VAL A 1 205 ? -7.402 -12.759 13.646 1.00 93.38 205 VAL A C 1
ATOM 1557 O O . VAL A 1 205 ? -6.543 -12.497 14.485 1.00 93.38 205 VAL A O 1
ATOM 1560 N N . HIS A 1 206 ? -7.962 -11.822 12.892 1.00 95.06 206 HIS A N 1
ATOM 1561 C CA . HIS A 1 206 ? -7.584 -10.421 12.975 1.00 95.06 206 HIS A CA 1
ATOM 1562 C C . HIS A 1 206 ? -8.086 -9.804 14.293 1.00 95.06 206 HIS A C 1
ATOM 1564 O O . HIS A 1 206 ? -9.233 -10.002 14.688 1.00 95.06 206 HIS A O 1
ATOM 1570 N N . ASP A 1 207 ? -7.245 -9.037 14.988 1.00 94.12 207 ASP A N 1
ATOM 1571 C CA . ASP A 1 207 ? -7.581 -8.402 16.280 1.00 94.12 207 ASP A CA 1
ATOM 1572 C C . ASP A 1 207 ? -8.248 -7.019 16.124 1.00 94.12 207 ASP A C 1
ATOM 1574 O O . ASP A 1 207 ? -8.633 -6.375 17.093 1.00 94.12 207 ASP A O 1
ATOM 1578 N N . GLY A 1 208 ? -8.399 -6.557 14.888 1.00 95.62 208 GLY A N 1
ATOM 1579 C CA . GLY A 1 208 ? -9.052 -5.299 14.541 1.00 95.62 208 GLY A CA 1
ATOM 1580 C C . GLY A 1 208 ? -8.130 -4.085 14.454 1.00 95.62 208 GLY A C 1
ATOM 1581 O O . GLY A 1 208 ? -8.617 -3.013 14.105 1.00 95.62 208 GLY A O 1
ATOM 1582 N N . TYR A 1 209 ? -6.830 -4.218 14.724 1.00 96.06 209 TYR A N 1
ATOM 1583 C CA . TYR A 1 209 ? -5.901 -3.090 14.667 1.00 96.06 209 TYR A CA 1
ATOM 1584 C C . TYR A 1 209 ? -5.121 -3.006 13.352 1.00 96.06 209 TYR A C 1
ATOM 1586 O O . TYR A 1 209 ? -4.560 -3.992 12.865 1.00 96.06 209 TYR A O 1
ATOM 1594 N N . PHE A 1 210 ? -5.035 -1.784 12.834 1.00 97.31 210 PHE A N 1
ATOM 1595 C CA . PHE A 1 210 ? -4.331 -1.405 11.616 1.00 97.31 210 PHE A CA 1
ATOM 1596 C C . PHE A 1 210 ? -3.333 -0.283 11.907 1.00 97.31 210 PHE A C 1
ATOM 1598 O O . PHE A 1 210 ? -3.488 0.478 12.862 1.00 97.31 210 PHE A O 1
ATOM 1605 N N . TYR A 1 211 ? -2.319 -0.165 11.060 1.00 97.25 211 TYR A N 1
ATOM 1606 C CA . TYR A 1 211 ? -1.245 0.809 11.157 1.00 97.25 211 TYR A CA 1
ATOM 1607 C C . TYR A 1 211 ? -1.235 1.721 9.929 1.00 97.25 211 TYR A C 1
ATOM 1609 O O . TYR A 1 211 ? -1.204 1.252 8.785 1.00 97.25 211 TYR A O 1
ATOM 1617 N N . ALA A 1 212 ? -1.245 3.031 10.163 1.00 97.50 212 ALA A N 1
ATOM 1618 C CA . ALA A 1 212 ? -1.143 4.040 9.117 1.00 97.50 212 ALA A CA 1
ATOM 1619 C C . ALA A 1 212 ? 0.302 4.129 8.602 1.00 97.50 212 ALA A C 1
ATOM 1621 O O . ALA A 1 212 ? 1.106 4.911 9.107 1.00 97.50 212 ALA A O 1
ATOM 1622 N N . ALA A 1 213 ? 0.637 3.312 7.605 1.00 96.44 213 ALA A N 1
ATOM 1623 C CA . ALA A 1 213 ? 1.983 3.227 7.029 1.00 96.44 213 ALA A CA 1
ATOM 1624 C C . ALA A 1 213 ? 2.049 3.654 5.557 1.00 96.44 213 ALA A C 1
ATOM 1626 O O . ALA A 1 213 ? 3.123 3.604 4.958 1.00 96.44 213 ALA A O 1
ATOM 1627 N N . ASP A 1 214 ? 0.939 4.106 4.969 1.00 95.19 214 ASP A N 1
ATOM 1628 C CA . ASP A 1 214 ? 0.916 4.481 3.560 1.00 95.19 214 ASP A CA 1
ATOM 1629 C C . ASP A 1 214 ? 0.035 5.700 3.250 1.00 95.19 214 ASP A C 1
ATOM 1631 O O . ASP A 1 214 ? -0.752 6.164 4.082 1.00 95.19 214 ASP A O 1
ATOM 1635 N N . VAL A 1 215 ? 0.182 6.241 2.040 1.00 93.56 215 VAL A N 1
ATOM 1636 C CA . VAL A 1 215 ? -0.650 7.321 1.497 1.00 93.56 215 VAL A CA 1
ATOM 1637 C C . VAL A 1 215 ? -0.908 7.084 0.015 1.00 93.56 215 VAL A C 1
ATOM 1639 O O . VAL A 1 215 ? -0.025 6.683 -0.734 1.00 93.56 215 VAL A O 1
ATOM 1642 N N . GLY A 1 216 ? -2.098 7.454 -0.448 1.00 86.00 216 GLY A N 1
ATOM 1643 C CA . GLY A 1 216 ? -2.415 7.493 -1.875 1.00 86.00 216 GLY A CA 1
ATOM 1644 C C . GLY A 1 216 ? -2.914 8.869 -2.287 1.00 86.00 216 GLY A C 1
ATOM 1645 O O . GLY A 1 216 ? -3.392 9.650 -1.463 1.00 86.00 216 GLY A O 1
ATOM 1646 N N . ARG A 1 217 ? -2.824 9.208 -3.577 1.00 83.12 217 ARG A N 1
ATOM 1647 C CA . ARG A 1 217 ? -3.323 10.504 -4.076 1.00 83.12 217 ARG A CA 1
ATOM 1648 C C . ARG A 1 217 ? -4.847 10.635 -3.947 1.00 83.12 217 ARG A C 1
ATOM 1650 O O . ARG A 1 217 ? -5.326 11.729 -3.671 1.00 83.12 217 ARG A O 1
ATOM 1657 N N . ALA A 1 218 ? -5.576 9.534 -4.123 1.00 86.31 218 ALA A N 1
ATOM 1658 C CA . ALA A 1 218 ? -7.036 9.471 -4.012 1.00 86.31 218 ALA A CA 1
ATOM 1659 C C . ALA A 1 218 ? -7.539 9.209 -2.577 1.00 86.31 218 ALA A C 1
ATOM 1661 O O . ALA A 1 218 ? -8.744 9.207 -2.328 1.00 86.31 218 ALA A O 1
ATOM 1662 N N . ILE A 1 219 ? -6.627 8.988 -1.627 1.00 94.62 219 ILE A N 1
ATOM 1663 C CA . ILE A 1 219 ? -6.964 8.690 -0.235 1.00 94.62 219 ILE A CA 1
ATOM 1664 C C . ILE A 1 219 ? -7.008 10.014 0.526 1.00 94.62 219 ILE A C 1
ATOM 1666 O O . ILE A 1 219 ? -5.970 10.596 0.853 1.00 94.62 219 ILE A O 1
ATOM 1670 N N . ARG A 1 220 ? -8.216 10.565 0.662 1.00 96.44 220 ARG A N 1
ATOM 1671 C CA . ARG A 1 220 ? -8.495 11.919 1.161 1.00 96.44 220 ARG A CA 1
ATOM 1672 C C . ARG A 1 220 ? -9.698 11.909 2.096 1.00 96.44 220 ARG A C 1
ATOM 1674 O O . ARG A 1 220 ? -10.626 11.123 1.911 1.00 96.44 220 ARG A O 1
ATOM 1681 N N . GLY A 1 221 ? -9.709 12.813 3.067 1.00 97.56 221 GLY A N 1
ATOM 1682 C CA . GLY A 1 221 ? -10.787 12.918 4.039 1.00 97.56 221 GLY A CA 1
ATOM 1683 C C . GLY A 1 221 ? -10.922 11.641 4.867 1.00 97.56 221 GLY A C 1
ATOM 1684 O O . GLY A 1 221 ? -9.951 11.146 5.432 1.00 97.56 221 GLY A O 1
ATOM 1685 N N . ASN A 1 222 ? -12.139 11.115 4.962 1.00 97.88 222 ASN A N 1
ATOM 1686 C CA . ASN A 1 222 ? -12.436 9.895 5.712 1.00 97.88 222 ASN A CA 1
ATOM 1687 C C . ASN A 1 222 ? -12.264 8.595 4.902 1.00 97.88 222 ASN A C 1
ATOM 1689 O O . ASN A 1 222 ? -12.741 7.545 5.330 1.00 97.88 222 ASN A O 1
ATOM 1693 N N . HIS A 1 223 ? -11.615 8.663 3.740 1.00 98.56 223 HIS A N 1
ATOM 1694 C CA . HIS A 1 223 ? -11.263 7.495 2.943 1.00 98.56 223 HIS A CA 1
ATOM 1695 C C . HIS A 1 223 ? -9.984 6.847 3.483 1.00 98.56 223 HIS A C 1
ATOM 1697 O O . HIS A 1 223 ? -8.973 7.535 3.648 1.00 98.56 223 HIS A O 1
ATOM 1703 N N . ILE A 1 224 ? -10.009 5.531 3.691 1.00 98.69 224 ILE A N 1
ATOM 1704 C CA . ILE A 1 224 ? -8.808 4.708 3.872 1.00 98.69 224 ILE A CA 1
ATOM 1705 C C . ILE A 1 224 ? -8.714 3.634 2.786 1.00 98.69 224 ILE A C 1
ATOM 1707 O O . ILE A 1 224 ? -9.726 3.234 2.212 1.00 98.69 224 ILE A O 1
ATOM 1711 N N . ASP A 1 225 ? -7.509 3.133 2.549 1.00 97.25 225 ASP A N 1
ATOM 1712 C CA . ASP A 1 225 ? -7.271 2.010 1.639 1.00 97.25 225 ASP A CA 1
ATOM 1713 C C . ASP A 1 225 ? -6.569 0.881 2.395 1.00 97.25 225 ASP A C 1
ATOM 1715 O O . ASP A 1 225 ? -5.489 1.089 2.953 1.00 97.25 225 ASP A O 1
ATOM 1719 N N . VAL A 1 226 ? -7.188 -0.296 2.482 1.00 97.88 226 VAL A N 1
ATOM 1720 C CA . VAL A 1 226 ? -6.623 -1.430 3.229 1.00 97.88 226 VAL A CA 1
ATOM 1721 C C . VAL A 1 226 ? -5.672 -2.214 2.339 1.00 97.88 226 VAL A C 1
ATOM 1723 O O . VAL A 1 226 ? -6.059 -2.718 1.285 1.00 97.88 226 VAL A O 1
ATOM 1726 N N . PHE A 1 227 ? -4.430 -2.371 2.787 1.00 95.50 227 PHE A N 1
ATOM 1727 C CA . PHE A 1 227 ? -3.449 -3.163 2.064 1.00 95.50 227 PHE A CA 1
ATOM 1728 C C . PHE A 1 227 ? -3.702 -4.657 2.276 1.00 95.50 227 PHE A C 1
ATOM 1730 O O . PHE A 1 227 ? -3.603 -5.127 3.405 1.00 95.50 227 PHE A O 1
ATOM 1737 N N . ILE A 1 228 ? -3.975 -5.431 1.222 1.00 93.50 228 ILE A N 1
ATOM 1738 C CA . ILE A 1 228 ? -4.278 -6.877 1.328 1.00 93.50 228 ILE A CA 1
ATOM 1739 C C . ILE A 1 228 ? -3.165 -7.789 0.783 1.00 93.50 228 ILE A C 1
ATOM 1741 O O . ILE A 1 228 ? -3.377 -8.976 0.530 1.00 93.50 228 ILE A O 1
ATOM 1745 N N . GLY A 1 229 ? -1.947 -7.268 0.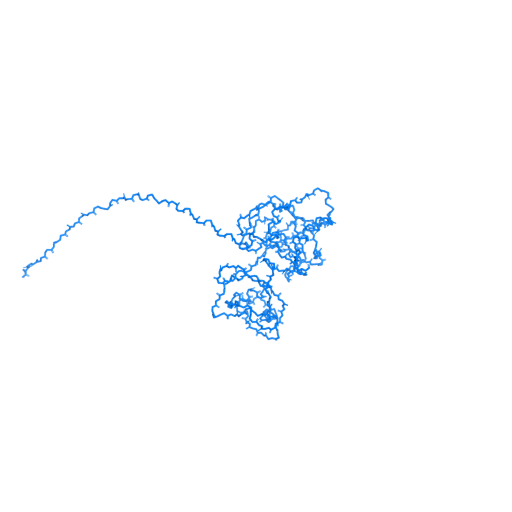607 1.00 91.12 229 GLY A N 1
ATOM 1746 C CA . GLY A 1 229 ? -0.823 -8.073 0.124 1.00 91.12 229 GLY A CA 1
ATOM 1747 C C . GLY A 1 229 ? -0.919 -8.354 -1.370 1.00 91.12 229 GLY A C 1
ATOM 1748 O O . GLY A 1 229 ? -1.034 -7.438 -2.174 1.00 91.12 229 GLY A O 1
ATOM 1749 N N . THR A 1 230 ? -0.859 -9.632 -1.737 1.00 86.44 230 THR A N 1
ATOM 1750 C CA . THR A 1 230 ? -1.127 -10.127 -3.099 1.00 86.44 230 THR A CA 1
ATOM 1751 C C . THR A 1 230 ? -2.431 -10.923 -3.163 1.00 86.44 230 THR A C 1
ATOM 1753 O O . THR A 1 230 ? -2.620 -11.710 -4.088 1.00 86.44 230 THR A O 1
ATOM 1756 N N . ALA A 1 231 ? -3.294 -10.804 -2.150 1.00 82.19 231 ALA A N 1
ATOM 1757 C CA . ALA A 1 231 ? -4.599 -11.444 -2.183 1.00 82.19 231 ALA A CA 1
ATOM 1758 C C . ALA A 1 231 ? -5.492 -10.755 -3.223 1.00 82.19 231 ALA A C 1
ATOM 1760 O O . ALA A 1 231 ? -5.470 -9.537 -3.370 1.00 82.19 231 ALA A O 1
ATOM 1761 N N . GLU A 1 232 ? -6.312 -11.540 -3.920 1.00 73.44 232 GLU A N 1
ATOM 1762 C CA . GLU A 1 232 ? -7.281 -11.017 -4.895 1.00 73.44 232 GLU A CA 1
ATOM 1763 C C . GLU A 1 232 ? -8.654 -10.745 -4.265 1.00 73.44 232 GLU A C 1
ATOM 1765 O O . GLU A 1 232 ? -9.534 -10.156 -4.891 1.00 73.44 232 GLU A O 1
ATOM 1770 N N . ARG A 1 233 ? -8.855 -11.180 -3.014 1.00 85.81 233 ARG A N 1
ATOM 1771 C CA . ARG A 1 233 ? -10.120 -11.051 -2.290 1.00 85.81 233 ARG A CA 1
ATOM 1772 C C . ARG A 1 233 ? -9.897 -10.411 -0.932 1.00 85.81 233 ARG A C 1
ATOM 1774 O O . ARG A 1 233 ? -9.072 -10.864 -0.145 1.00 85.81 233 ARG A O 1
ATOM 1781 N N . ASN A 1 234 ? -10.686 -9.382 -0.658 1.00 92.38 234 ASN A N 1
ATOM 1782 C CA . ASN A 1 234 ? -10.770 -8.768 0.654 1.00 92.38 234 ASN A CA 1
ATOM 1783 C C . ASN A 1 234 ? -11.708 -9.592 1.574 1.00 92.38 234 ASN A C 1
ATOM 1785 O O . ASN A 1 234 ? -12.845 -9.856 1.176 1.00 92.38 234 ASN A O 1
ATOM 1789 N N . PRO A 1 235 ? -11.283 -9.960 2.799 1.00 94.88 235 PRO A N 1
ATOM 1790 C CA . PRO A 1 235 ? -12.127 -10.673 3.762 1.00 94.88 235 PRO A CA 1
ATOM 1791 C C . PRO A 1 235 ? -13.033 -9.746 4.594 1.00 94.88 235 PRO A C 1
ATOM 1793 O O . PRO A 1 235 ? -13.950 -10.212 5.272 1.00 94.88 235 PRO A O 1
ATOM 1796 N N . PHE A 1 236 ? -12.788 -8.435 4.585 1.00 97.19 236 PHE A N 1
ATOM 1797 C CA . PHE A 1 236 ? -13.428 -7.504 5.505 1.00 97.19 236 PHE A CA 1
ATOM 1798 C C . PHE A 1 236 ? -14.734 -6.917 4.960 1.00 97.19 236 PHE A C 1
ATOM 1800 O O . PHE A 1 236 ? -14.733 -6.149 3.998 1.00 97.19 236 PHE A O 1
ATOM 1807 N N . ARG A 1 237 ? -15.855 -7.188 5.636 1.00 97.00 237 ARG A N 1
ATOM 1808 C CA . ARG A 1 237 ? -17.185 -6.686 5.234 1.00 97.00 237 ARG A CA 1
ATOM 1809 C C . ARG A 1 237 ? -17.338 -5.162 5.306 1.00 97.00 237 ARG A C 1
ATOM 1811 O O . ARG A 1 237 ? -18.170 -4.617 4.593 1.00 97.00 237 ARG A O 1
ATOM 1818 N N . PHE A 1 238 ? -16.542 -4.481 6.135 1.00 97.69 238 PHE A N 1
ATOM 1819 C CA . PHE A 1 238 ? -16.592 -3.020 6.267 1.00 97.69 238 PHE A CA 1
ATOM 1820 C C . PHE A 1 238 ? -16.092 -2.285 5.011 1.00 97.69 238 PHE A C 1
ATOM 1822 O O . PHE A 1 238 ? -16.347 -1.094 4.841 1.00 97.69 238 PHE A O 1
ATOM 1829 N N . ILE A 1 239 ? -15.377 -2.980 4.119 1.00 97.88 239 ILE A N 1
ATOM 1830 C CA . ILE A 1 239 ? -14.862 -2.406 2.878 1.00 97.88 239 ILE A CA 1
ATOM 1831 C C . ILE A 1 239 ? -15.946 -2.483 1.804 1.00 97.88 239 ILE A C 1
ATOM 1833 O O . ILE A 1 239 ? -16.049 -3.451 1.054 1.00 97.88 239 ILE A O 1
ATOM 1837 N N . ALA A 1 240 ? -16.771 -1.441 1.746 1.00 97.31 240 ALA A N 1
ATOM 1838 C CA . ALA A 1 240 ? -17.853 -1.320 0.772 1.00 97.31 240 ALA A CA 1
ATOM 1839 C C . ALA A 1 240 ? -17.398 -0.776 -0.596 1.00 97.31 240 ALA A C 1
ATOM 1841 O O . ALA A 1 240 ? -18.190 -0.772 -1.538 1.00 97.31 240 ALA A O 1
ATOM 1842 N N . SER A 1 241 ? -16.167 -0.260 -0.698 1.00 96.44 241 SER A N 1
ATOM 1843 C CA . SER A 1 241 ? -15.608 0.367 -1.906 1.00 96.44 241 SER A CA 1
ATOM 1844 C C . SER A 1 241 ? -16.465 1.503 -2.484 1.00 96.44 241 SER A C 1
ATOM 1846 O O . SER A 1 241 ? -16.495 1.734 -3.691 1.00 96.44 241 SER A O 1
ATOM 1848 N N . ARG A 1 242 ? -17.174 2.227 -1.611 1.00 96.75 242 ARG A N 1
ATOM 1849 C CA . ARG A 1 242 ? -17.980 3.407 -1.949 1.00 96.75 242 ARG A CA 1
ATOM 1850 C C . ARG A 1 242 ? -18.071 4.352 -0.758 1.00 96.75 242 ARG A C 1
ATOM 1852 O O . ARG A 1 242 ? -18.195 3.899 0.377 1.00 96.75 242 ARG A O 1
ATOM 1859 N N . ALA A 1 243 ? -18.097 5.655 -1.028 1.00 97.19 243 ALA A N 1
ATOM 1860 C CA . ALA A 1 243 ? -18.101 6.690 0.009 1.00 97.19 243 ALA A CA 1
ATOM 1861 C C . ALA A 1 243 ? -19.324 6.644 0.943 1.00 97.19 243 ALA A C 1
ATOM 1863 O O . ALA A 1 243 ? -19.229 7.059 2.092 1.00 97.19 243 ALA A O 1
ATOM 1864 N N . SER A 1 244 ? -20.462 6.114 0.478 1.00 97.44 244 SER A N 1
ATOM 1865 C CA . SER A 1 244 ? -21.665 5.948 1.303 1.00 97.44 244 SER A CA 1
ATOM 1866 C C . SER A 1 244 ? -21.606 4.754 2.263 1.00 97.44 244 SER A C 1
ATOM 1868 O O . SER A 1 244 ? -22.426 4.666 3.171 1.00 97.44 244 SER A O 1
ATOM 1870 N N . GLY A 1 245 ? -20.667 3.821 2.075 1.00 98.00 245 GLY A N 1
ATOM 1871 C CA . GLY A 1 245 ? -20.509 2.635 2.917 1.00 98.00 245 GLY A CA 1
ATOM 1872 C C . GLY A 1 245 ? -19.569 2.900 4.085 1.00 98.00 245 GLY A C 1
ATOM 1873 O O . GLY A 1 245 ? -18.469 2.350 4.128 1.00 98.00 245 GLY A O 1
ATOM 1874 N N . THR A 1 246 ? -19.978 3.789 4.986 1.00 98.56 246 THR A N 1
ATOM 1875 C CA . THR A 1 246 ? -19.168 4.183 6.138 1.00 98.56 246 THR A CA 1
ATOM 1876 C C . THR A 1 246 ? -19.270 3.190 7.298 1.00 98.56 246 THR A C 1
ATOM 1878 O O . THR A 1 246 ? -20.220 2.417 7.417 1.00 98.56 246 THR A O 1
ATOM 1881 N N . PHE A 1 247 ? -18.275 3.222 8.181 1.00 98.56 247 PHE A N 1
ATOM 1882 C CA . PHE A 1 247 ? -18.216 2.454 9.420 1.00 98.56 247 PHE A CA 1
ATOM 1883 C C . PHE A 1 247 ? -17.501 3.258 10.512 1.00 98.56 247 PHE A C 1
ATOM 1885 O O . PHE A 1 247 ? -16.740 4.188 10.232 1.00 98.56 247 PHE A O 1
ATOM 1892 N N . GLN A 1 248 ? -17.741 2.882 11.770 1.00 98.19 248 GLN A N 1
ATOM 1893 C CA . GLN A 1 248 ? -17.030 3.455 12.909 1.00 98.19 248 GLN A CA 1
ATOM 1894 C C . GLN A 1 248 ? -15.691 2.763 13.138 1.00 98.19 248 GLN A C 1
ATOM 1896 O O . GLN A 1 248 ? -15.593 1.533 13.135 1.00 98.19 248 GLN A O 1
ATOM 1901 N N . ALA A 1 249 ? -14.678 3.585 13.376 1.00 97.81 249 ALA A N 1
ATOM 1902 C CA . ALA A 1 249 ? -13.336 3.200 13.765 1.00 97.81 249 ALA A CA 1
ATOM 1903 C C . ALA A 1 249 ? -12.834 4.132 14.873 1.00 97.81 249 ALA A C 1
ATOM 1905 O O . ALA A 1 249 ? -13.507 5.082 15.279 1.00 97.81 249 ALA A O 1
ATOM 1906 N N . TYR A 1 250 ? -11.644 3.838 15.379 1.00 96.06 250 TYR A N 1
ATOM 1907 C CA . TYR A 1 250 ? -11.098 4.490 16.555 1.00 96.06 250 TYR A CA 1
ATOM 1908 C C . TYR A 1 250 ? -9.602 4.711 16.370 1.00 96.06 250 TYR A C 1
ATOM 1910 O O . TYR A 1 250 ? -8.855 3.752 16.184 1.00 96.06 250 TYR A O 1
ATOM 1918 N N . VAL A 1 251 ? -9.151 5.961 16.424 1.00 95.56 251 VAL A N 1
ATOM 1919 C CA . VAL A 1 251 ? -7.718 6.266 16.490 1.00 95.56 251 VAL A CA 1
ATOM 1920 C C . VAL A 1 251 ? -7.246 5.972 17.907 1.00 95.56 251 VAL A C 1
ATOM 1922 O O . VAL A 1 251 ? -7.829 6.456 18.876 1.00 95.56 251 VAL A O 1
ATOM 1925 N N . VAL A 1 252 ? -6.219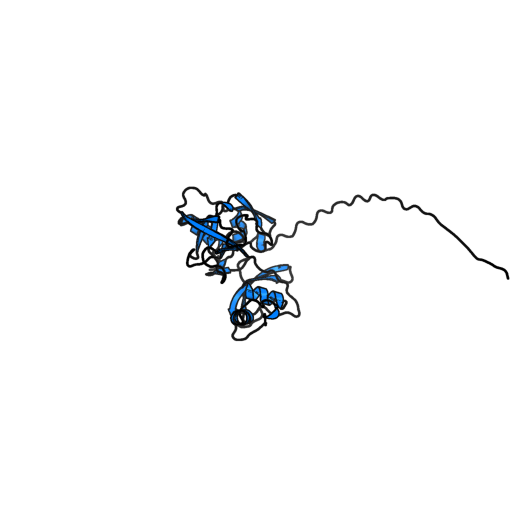 5.141 18.022 1.00 93.12 252 VAL A N 1
ATOM 1926 C CA . VAL A 1 252 ? -5.692 4.629 19.286 1.00 93.12 252 VAL A CA 1
ATOM 1927 C C . VAL A 1 252 ? -4.582 5.541 19.799 1.00 93.12 252 VAL A C 1
ATOM 1929 O O . VAL A 1 252 ? -3.626 5.823 19.081 1.00 93.12 252 VAL A O 1
ATOM 1932 N N . GLU A 1 253 ? -4.679 5.950 21.064 1.00 87.31 253 GLU A N 1
ATOM 1933 C CA . GLU A 1 253 ? -3.675 6.789 21.740 1.00 87.31 253 GLU A CA 1
ATOM 1934 C C . GLU A 1 253 ? -2.677 5.970 22.580 1.00 87.31 253 GLU A C 1
ATOM 1936 O O . GLU A 1 253 ? -1.754 6.519 23.178 1.00 87.31 253 GLU A O 1
ATOM 1941 N N . ASN A 1 254 ? -2.841 4.646 22.637 1.00 81.31 254 ASN A N 1
ATOM 1942 C CA . ASN A 1 254 ? -1.976 3.759 23.409 1.00 81.31 254 ASN A CA 1
ATOM 1943 C C . ASN A 1 254 ? -0.605 3.589 22.722 1.00 81.31 254 ASN A C 1
ATOM 1945 O O . ASN A 1 254 ? -0.491 3.073 21.602 1.00 81.31 254 ASN A O 1
ATOM 1949 N N . THR A 1 255 ? 0.446 4.017 23.421 1.00 81.19 255 THR A N 1
ATOM 1950 C CA . THR A 1 255 ? 1.830 4.004 22.938 1.00 81.19 255 THR A CA 1
ATOM 1951 C C . THR A 1 255 ? 2.411 2.596 22.822 1.00 81.19 255 THR A C 1
ATOM 1953 O O . THR A 1 255 ? 3.173 2.349 21.891 1.00 81.19 255 THR A O 1
ATOM 1956 N N . GLU A 1 256 ? 2.027 1.661 23.689 1.00 84.38 256 GLU A N 1
ATOM 1957 C CA . GLU A 1 256 ? 2.488 0.269 23.657 1.00 84.38 256 GLU A CA 1
ATOM 1958 C C . GLU A 1 256 ? 1.938 -0.471 22.429 1.00 84.38 256 GLU A C 1
ATOM 1960 O O . GLU A 1 256 ? 2.707 -1.031 21.644 1.00 84.38 256 GLU A O 1
ATOM 1965 N N . LEU A 1 257 ? 0.627 -0.373 22.172 1.00 83.12 257 LEU A N 1
ATOM 1966 C CA . LEU A 1 257 ? 0.012 -0.942 20.960 1.00 83.12 257 LEU A CA 1
ATOM 1967 C C . LEU A 1 257 ? 0.644 -0.358 19.690 1.00 83.12 257 LEU A C 1
ATOM 1969 O O . LEU A 1 257 ? 0.939 -1.073 18.727 1.00 83.12 257 LEU A O 1
ATOM 1973 N N . SER A 1 258 ? 0.906 0.950 19.718 1.00 85.06 258 SER A N 1
ATOM 1974 C CA . SER A 1 258 ? 1.593 1.648 18.636 1.00 85.06 258 SER A CA 1
ATOM 1975 C C . SER A 1 258 ? 3.012 1.131 18.422 1.00 85.06 258 SER A C 1
ATOM 1977 O O . SER A 1 258 ? 3.439 1.010 17.275 1.00 85.06 258 SER A O 1
ATOM 1979 N N . GLN A 1 259 ? 3.744 0.780 19.480 1.00 87.88 259 GLN A N 1
ATOM 1980 C CA . GLN A 1 259 ? 5.086 0.205 19.370 1.00 87.88 259 GLN A CA 1
ATOM 1981 C C . GLN A 1 259 ? 5.066 -1.210 18.790 1.00 87.88 259 GLN A C 1
ATOM 1983 O O . GLN A 1 259 ? 5.881 -1.489 17.908 1.00 87.88 259 GLN A O 1
ATOM 1988 N N . VAL A 1 260 ? 4.128 -2.067 19.208 1.00 88.75 260 VAL A N 1
ATOM 1989 C CA . VAL A 1 260 ? 3.993 -3.435 18.672 1.00 88.75 260 VAL A CA 1
ATOM 1990 C C . VAL A 1 260 ? 3.724 -3.401 17.167 1.00 88.75 260 VAL A C 1
ATOM 1992 O O . VAL A 1 260 ? 4.458 -4.011 16.384 1.00 88.75 260 VAL A O 1
ATOM 1995 N N . LEU A 1 261 ? 2.722 -2.632 16.732 1.00 90.50 261 LEU A N 1
ATOM 1996 C CA . LEU A 1 261 ? 2.409 -2.522 15.305 1.00 90.50 261 LEU A CA 1
ATOM 1997 C C . LEU A 1 261 ? 3.506 -1.798 14.531 1.00 90.50 261 LEU A C 1
ATOM 1999 O O . LEU A 1 261 ? 3.840 -2.210 13.420 1.00 90.50 261 LEU A O 1
ATOM 2003 N N . ARG A 1 262 ? 4.142 -0.781 15.115 1.00 91.06 262 ARG A N 1
ATOM 2004 C CA . ARG A 1 262 ? 5.302 -0.141 14.490 1.00 91.06 262 ARG A CA 1
ATOM 2005 C C . ARG A 1 262 ? 6.451 -1.127 14.297 1.00 91.06 262 ARG A C 1
ATOM 2007 O O . ARG A 1 262 ? 7.095 -1.072 13.255 1.00 91.06 262 ARG A O 1
ATOM 2014 N N . ALA A 1 263 ? 6.716 -2.020 15.249 1.00 90.62 263 ALA A N 1
ATOM 2015 C CA . ALA A 1 263 ? 7.781 -3.015 15.135 1.00 90.62 263 ALA A CA 1
ATOM 2016 C C . ALA A 1 263 ? 7.551 -3.986 13.966 1.00 90.62 263 ALA A C 1
ATOM 2018 O O . ALA A 1 263 ? 8.515 -4.350 13.294 1.00 90.62 263 ALA A O 1
ATOM 2019 N N . LEU A 1 264 ? 6.295 -4.335 13.661 1.00 90.06 264 LEU A N 1
ATOM 2020 C CA . LEU A 1 264 ? 5.962 -5.106 12.455 1.00 90.06 264 LEU A CA 1
ATOM 2021 C C . LEU A 1 264 ? 6.289 -4.368 11.153 1.00 90.06 264 LEU A C 1
ATOM 2023 O O . LEU A 1 264 ? 6.667 -5.004 10.174 1.00 90.06 264 LEU A O 1
ATOM 2027 N N . HIS A 1 265 ? 6.114 -3.046 11.143 1.00 92.50 265 HIS A N 1
ATOM 2028 C CA . HIS A 1 265 ? 6.276 -2.210 9.952 1.00 92.50 265 HIS A CA 1
ATOM 2029 C C . HIS A 1 265 ? 7.684 -1.616 9.829 1.00 92.50 265 HIS A C 1
ATOM 2031 O O . HIS A 1 265 ? 8.008 -0.993 8.818 1.00 92.50 265 HIS A O 1
ATOM 2037 N N . ARG A 1 266 ? 8.546 -1.763 10.839 1.00 88.31 266 ARG A N 1
ATOM 2038 C CA . ARG A 1 266 ? 9.932 -1.298 10.755 1.00 88.31 266 ARG A CA 1
ATOM 2039 C C . ARG A 1 266 ? 10.734 -2.207 9.837 1.00 88.31 266 ARG A C 1
ATOM 2041 O O . ARG A 1 266 ? 10.644 -3.429 9.900 1.00 88.31 266 ARG A O 1
ATOM 2048 N N . ASN A 1 267 ? 11.567 -1.585 9.012 1.00 71.75 267 ASN A N 1
ATOM 2049 C CA . ASN A 1 267 ? 12.598 -2.300 8.288 1.00 71.75 267 ASN A CA 1
ATOM 2050 C C . ASN A 1 267 ? 13.731 -2.657 9.262 1.00 71.75 267 ASN A C 1
ATOM 2052 O O . ASN A 1 267 ? 14.349 -1.731 9.769 1.00 71.75 267 ASN A O 1
ATOM 2056 N N . PRO A 1 268 ? 14.045 -3.939 9.520 1.00 59.62 268 PRO A N 1
ATOM 2057 C CA . PRO A 1 268 ? 15.148 -4.297 10.412 1.00 59.62 268 PRO A CA 1
ATOM 2058 C C . PRO A 1 268 ? 16.524 -3.856 9.883 1.00 59.62 268 PRO A C 1
ATOM 2060 O O . PRO A 1 268 ? 17.491 -3.861 10.634 1.00 59.62 268 PRO A O 1
ATOM 2063 N N . SER A 1 269 ? 16.624 -3.471 8.607 1.00 51.91 269 SER A N 1
ATOM 2064 C CA . SER A 1 269 ? 17.851 -2.961 7.983 1.00 51.91 269 SER A CA 1
ATOM 2065 C C . SER A 1 269 ? 18.000 -1.428 8.047 1.00 51.91 269 SER A C 1
ATOM 2067 O O . SER A 1 269 ? 18.863 -0.889 7.354 1.00 51.91 269 SER A O 1
ATOM 2069 N N . ARG A 1 270 ? 17.150 -0.716 8.803 1.00 47.97 270 ARG A N 1
ATOM 2070 C CA . ARG A 1 270 ? 17.240 0.734 9.050 1.00 47.97 270 ARG A CA 1
ATOM 2071 C C . ARG A 1 270 ? 16.946 1.092 10.501 1.00 47.97 270 ARG A C 1
ATOM 2073 O O . ARG A 1 270 ? 16.049 0.458 11.096 1.00 47.97 270 ARG A O 1
#

pLDDT: mean 83.12, std 21.42, range [25.39, 98.69]

Nearest PDB structures (foldseek):
  2pi8-assembly1_D  TM=5.881E-01  e=1.379E-10  Escherichia coli K-12
  2ae0-assembly1_X  TM=5.189E-01  e=2.126E-10  Escherichia coli
  2pjj-assembly1_A  TM=5.178E-01  e=3.080E-10  Escherichia coli K-12
  2pi8-assembly1_C  TM=5.328E-01  e=6.077E-10  Escherichia coli K-12
  2gae-assembly1_A  TM=5.025E-01  e=1.660E-10  Escherichia coli

Solvent-accessible surface area (backbone atoms only — not comparable to full-atom values): 15661 Å² total; per-residue (Å²): 135,84,84,85,90,83,87,90,82,91,80,90,76,88,82,78,88,76,86,72,80,76,74,78,72,75,72,78,75,77,74,78,45,84,62,68,74,34,72,50,62,65,45,51,66,73,53,70,64,79,79,79,91,62,55,63,50,80,44,71,33,22,24,42,70,46,57,53,48,76,49,61,62,41,98,92,38,50,62,44,26,28,82,86,68,44,75,72,76,53,16,20,45,75,66,50,44,42,48,27,38,70,70,38,31,30,33,34,43,46,100,86,64,49,75,41,21,33,24,57,73,51,66,51,97,56,76,75,50,89,39,56,92,81,43,77,90,54,53,69,69,57,38,55,54,33,17,11,52,13,32,42,82,37,92,37,84,70,14,58,40,48,96,58,22,34,47,43,60,73,33,26,26,25,30,18,57,94,76,48,46,78,65,39,31,36,38,29,67,82,40,37,73,39,70,43,72,46,95,65,68,52,68,33,60,34,53,18,61,32,32,28,34,30,65,48,96,86,28,48,72,51,31,34,32,38,30,43,38,76,48,94,68,86,81,53,80,66,49,58,66,40,84,87,36,60,46,71,31,27,42,47,70,43,65,65,65,36,48,58,56,46,59,57,21,51,44,91,92,108

Sequence (270 aa):
MFFPLTKSLAWVLALSIVQGTAAMAQQPKPASTPWSNSPSLNRQGAINLSATNTRTTPITLWATYYYVHRARSISNGYPLLSASNTSLGPTLSKRDWCYAALQGTVVVPNDRGVPITYNFTGRGSRSQVNCSAFFSSLSAATIQAMSRARFVVATAPYGYGTNGFQLVPFRTIAVDRTRIPIGSVVYIPQARGVTVTLPSGESFVHDGYFYAADVGRAIRGNHIDVFIGTAERNPFRFIASRASGTFQAYVVENTELSQVLRALHRNPSR

Mean predicted aligned error: 10.26 Å